Protein AF-A0AAU5ZMX7-F1 (afdb_monomer_lite)

Structure (mmCIF, N/CA/C/O backbone):
data_AF-A0AAU5ZMX7-F1
#
_entry.id   AF-A0AAU5ZMX7-F1
#
loop_
_atom_site.group_PDB
_atom_site.id
_atom_site.type_symbol
_atom_site.label_atom_id
_atom_site.label_alt_id
_atom_site.label_comp_id
_atom_site.label_asym_id
_atom_site.label_entity_id
_atom_site.label_seq_id
_atom_site.pdbx_PDB_ins_code
_atom_site.Cartn_x
_atom_site.Cartn_y
_atom_site.Cartn_z
_atom_site.occupancy
_atom_site.B_iso_or_equiv
_atom_site.auth_seq_id
_atom_site.auth_comp_id
_atom_site.auth_asym_id
_atom_site.auth_atom_id
_atom_site.pdbx_PDB_model_num
ATOM 1 N N . MET A 1 1 ? -38.562 -5.360 19.707 1.00 36.09 1 MET A N 1
ATOM 2 C CA . MET A 1 1 ? -38.602 -6.619 18.934 1.00 36.09 1 MET A CA 1
ATOM 3 C C . MET A 1 1 ? -37.472 -6.570 17.922 1.00 36.09 1 MET A C 1
ATOM 5 O O . MET A 1 1 ? -37.318 -5.554 17.261 1.00 36.09 1 MET A O 1
ATOM 9 N N . SER A 1 2 ? -36.622 -7.594 17.947 1.00 39.84 2 SER A N 1
ATOM 10 C CA . SER A 1 2 ? -35.418 -7.773 17.125 1.00 39.84 2 SER A CA 1
ATOM 11 C C . SER A 1 2 ? -35.808 -8.112 15.663 1.00 39.84 2 SER A C 1
ATOM 13 O O . SER A 1 2 ? -36.981 -8.372 15.421 1.00 39.84 2 SER A O 1
ATOM 15 N N . ASN A 1 3 ? -34.965 -8.136 14.625 1.00 38.03 3 ASN A N 1
ATOM 16 C CA . ASN A 1 3 ? -33.510 -8.218 14.514 1.00 38.03 3 ASN A CA 1
ATOM 17 C C . ASN A 1 3 ? -33.093 -7.936 13.050 1.00 38.03 3 ASN A C 1
ATOM 19 O O . ASN A 1 3 ? -33.807 -8.332 12.136 1.00 38.03 3 ASN A O 1
ATOM 23 N N . GLY A 1 4 ? -31.877 -7.409 12.868 1.00 39.44 4 GLY A N 1
ATOM 24 C CA . GLY A 1 4 ? -30.897 -7.927 11.901 1.00 39.44 4 GLY A CA 1
ATOM 25 C C . GLY A 1 4 ? -31.046 -7.581 10.415 1.00 39.44 4 GLY A C 1
ATOM 26 O O . GLY A 1 4 ? -31.798 -8.237 9.709 1.00 39.44 4 GLY A O 1
ATOM 27 N N . ASN A 1 5 ? -30.205 -6.666 9.911 1.00 38.31 5 ASN A N 1
ATOM 28 C CA . ASN A 1 5 ? -29.126 -6.984 8.953 1.00 38.31 5 ASN A CA 1
ATOM 29 C C . ASN A 1 5 ? -28.366 -5.717 8.487 1.00 38.31 5 ASN A C 1
ATOM 31 O O . ASN A 1 5 ? -28.178 -5.507 7.291 1.00 38.31 5 ASN A O 1
ATOM 35 N N . ASP A 1 6 ? -27.880 -4.877 9.405 1.00 43.62 6 ASP A N 1
ATOM 36 C CA . ASP A 1 6 ? -26.926 -3.814 9.045 1.00 43.62 6 ASP A CA 1
ATOM 37 C C . ASP A 1 6 ? -25.502 -4.378 9.073 1.00 43.62 6 ASP A C 1
ATOM 39 O O . ASP A 1 6 ? -24.668 -4.059 9.922 1.00 43.62 6 ASP A O 1
ATOM 43 N N . ALA A 1 7 ? -25.235 -5.308 8.154 1.00 45.62 7 ALA A N 1
ATOM 44 C CA . ALA A 1 7 ? -23.909 -5.876 7.970 1.00 45.62 7 ALA A CA 1
ATOM 45 C C . ALA A 1 7 ? -22.941 -4.774 7.506 1.00 45.62 7 ALA A C 1
ATOM 47 O O . ALA A 1 7 ? -23.064 -4.236 6.401 1.00 45.62 7 ALA A O 1
ATOM 48 N N . ALA A 1 8 ? -21.982 -4.451 8.376 1.00 48.41 8 ALA A N 1
ATOM 49 C CA . ALA A 1 8 ? -20.901 -3.501 8.151 1.00 48.41 8 ALA A CA 1
ATOM 50 C C . ALA A 1 8 ? -20.293 -3.596 6.734 1.00 48.41 8 ALA A C 1
ATOM 52 O O . ALA A 1 8 ? -20.060 -4.711 6.255 1.00 48.41 8 ALA A O 1
ATOM 53 N N . PRO A 1 9 ? -19.945 -2.469 6.078 1.00 49.06 9 PRO A N 1
ATOM 54 C CA . PRO A 1 9 ? -19.153 -2.522 4.856 1.00 49.06 9 PRO A CA 1
ATOM 55 C C . PRO A 1 9 ? -17.809 -3.183 5.190 1.00 49.06 9 PRO A C 1
ATOM 57 O O . PRO A 1 9 ? -17.044 -2.702 6.027 1.00 49.06 9 PRO A O 1
ATOM 60 N N . THR A 1 10 ? -17.597 -4.357 4.609 1.00 51.47 10 THR A N 1
ATOM 61 C CA . THR A 1 10 ? -16.372 -5.162 4.658 1.00 51.47 10 THR A CA 1
ATOM 62 C C . THR A 1 10 ? -15.732 -5.083 3.277 1.00 51.47 10 THR A C 1
ATOM 64 O O . THR A 1 10 ? -16.457 -4.920 2.294 1.00 51.47 10 THR A O 1
ATOM 67 N N . LEU A 1 11 ? -14.408 -5.227 3.171 1.00 51.06 11 LEU A N 1
ATOM 68 C CA . LEU A 1 11 ? -13.695 -5.191 1.883 1.00 51.06 11 LEU A CA 1
ATOM 69 C C . LEU A 1 11 ? -14.332 -6.156 0.859 1.00 51.06 11 LEU A C 1
ATOM 71 O O . LEU A 1 11 ? -14.520 -5.807 -0.301 1.00 51.06 11 LEU A O 1
ATOM 75 N N . ALA A 1 12 ? -14.810 -7.310 1.338 1.00 44.59 12 ALA A N 1
ATOM 76 C CA . ALA A 1 12 ? -15.560 -8.314 0.580 1.00 44.59 12 ALA A CA 1
ATOM 77 C C . ALA A 1 12 ? -16.863 -7.813 -0.084 1.00 44.59 12 ALA A C 1
ATOM 79 O O . ALA A 1 12 ? -17.346 -8.425 -1.039 1.00 44.59 12 ALA A O 1
ATOM 80 N N . ARG A 1 13 ? -17.470 -6.732 0.425 1.00 45.28 13 ARG A N 1
ATOM 81 C CA . ARG A 1 13 ? -18.704 -6.135 -0.111 1.00 45.28 13 ARG A CA 1
ATOM 82 C C . ARG A 1 13 ? -18.408 -5.083 -1.186 1.00 45.28 13 ARG A C 1
ATOM 84 O O . ARG A 1 13 ? -19.207 -4.949 -2.108 1.00 45.28 13 ARG A O 1
ATOM 91 N N . THR A 1 14 ? -17.271 -4.393 -1.082 1.00 43.62 14 THR A N 1
ATOM 92 C CA . THR A 1 14 ? -16.802 -3.386 -2.054 1.00 43.62 14 THR A CA 1
ATOM 93 C C . THR A 1 14 ? -16.067 -4.036 -3.227 1.00 43.62 14 THR A C 1
ATOM 95 O O . THR A 1 14 ? -16.265 -3.662 -4.377 1.00 43.62 14 THR A O 1
ATOM 98 N N . LEU A 1 15 ? -15.276 -5.070 -2.948 1.00 42.50 15 LEU A N 1
ATOM 99 C CA . LEU A 1 15 ? -14.508 -5.828 -3.923 1.00 42.50 15 LEU A CA 1
ATOM 100 C C . LEU A 1 15 ? -15.097 -7.243 -3.997 1.00 42.50 15 LEU A C 1
ATOM 102 O O . LEU A 1 15 ? -14.762 -8.116 -3.198 1.00 42.50 15 LEU A O 1
ATOM 106 N N . ARG A 1 16 ? -15.974 -7.511 -4.977 1.00 39.16 16 ARG A N 1
ATOM 107 C CA . ARG A 1 16 ? -16.399 -8.887 -5.321 1.00 39.16 16 ARG A CA 1
ATOM 108 C C . ARG A 1 16 ? -15.269 -9.642 -6.047 1.00 39.16 16 ARG A C 1
ATOM 110 O O . ARG A 1 16 ? -15.470 -10.200 -7.117 1.00 39.16 16 ARG A O 1
ATOM 117 N N . LEU A 1 17 ? -14.074 -9.688 -5.467 1.00 40.12 17 LEU A N 1
ATOM 118 C CA . LEU A 1 17 ? -12.907 -10.402 -5.997 1.00 40.12 17 LEU A CA 1
ATOM 119 C C . LEU A 1 17 ? -12.717 -11.730 -5.251 1.00 40.12 17 LEU A C 1
ATOM 121 O O . LEU A 1 17 ? -11.684 -11.982 -4.640 1.00 40.12 17 LEU A O 1
ATOM 125 N N . ARG A 1 18 ? -13.737 -12.602 -5.276 1.00 31.11 18 ARG A N 1
ATOM 126 C CA . ARG A 1 18 ? -13.696 -13.881 -4.535 1.00 31.11 18 ARG A CA 1
ATOM 127 C C . ARG A 1 18 ? -12.607 -14.844 -5.023 1.00 31.11 18 ARG A C 1
ATOM 129 O O . ARG A 1 18 ? -12.205 -15.692 -4.246 1.00 31.11 18 ARG A O 1
ATOM 136 N N . ALA A 1 19 ? -12.128 -14.731 -6.263 1.00 31.03 19 ALA A N 1
ATOM 137 C CA . ALA A 1 19 ? -11.102 -15.633 -6.798 1.00 31.03 19 ALA A CA 1
ATOM 138 C C . ALA A 1 19 ? -9.672 -15.075 -6.665 1.00 31.03 19 ALA A C 1
ATOM 140 O O . ALA A 1 19 ? -8.756 -15.811 -6.319 1.00 31.03 19 ALA A O 1
ATOM 141 N N . VAL A 1 20 ? -9.485 -13.768 -6.878 1.00 40.56 20 VAL A N 1
ATOM 142 C CA . VAL A 1 20 ? -8.151 -13.139 -6.936 1.00 40.56 20 VAL A CA 1
ATOM 143 C C . VAL A 1 20 ? -7.595 -12.846 -5.538 1.00 40.56 20 VAL A C 1
ATOM 145 O O . VAL A 1 20 ? -6.429 -13.116 -5.266 1.00 40.56 20 VAL A O 1
ATOM 148 N N . VAL A 1 21 ? -8.445 -12.393 -4.607 1.00 37.50 21 VAL A N 1
ATOM 149 C CA . VAL A 1 21 ? -8.042 -12.141 -3.210 1.00 37.50 21 VAL A CA 1
ATOM 150 C C . VAL A 1 21 ? -7.718 -13.449 -2.484 1.00 37.50 21 VAL A C 1
ATOM 152 O O . VAL A 1 21 ? -6.793 -13.482 -1.683 1.00 37.50 21 VAL A O 1
ATOM 155 N N . LEU A 1 22 ? -8.415 -14.548 -2.803 1.00 36.31 22 LEU A N 1
ATOM 156 C CA . LEU A 1 22 ? -8.118 -1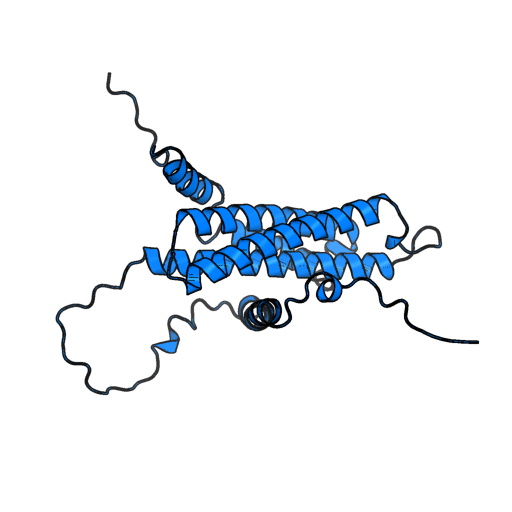5.879 -2.258 1.00 36.31 22 LEU A CA 1
ATOM 157 C C . LEU A 1 22 ? -6.797 -16.447 -2.787 1.00 36.31 22 LEU A C 1
ATOM 159 O O . LEU A 1 22 ? -6.120 -17.147 -2.043 1.00 36.31 22 LEU A O 1
ATOM 163 N N . PHE A 1 23 ? -6.398 -16.109 -4.016 1.00 39.81 23 PHE A N 1
ATOM 164 C CA . PHE A 1 23 ? -5.082 -16.479 -4.540 1.00 39.81 23 PHE A CA 1
ATOM 165 C C . PHE A 1 23 ? -3.962 -15.736 -3.791 1.00 39.81 23 PHE A C 1
ATOM 167 O O . PHE A 1 23 ? -2.995 -16.359 -3.363 1.00 39.81 23 PHE A O 1
ATOM 174 N N . GLY A 1 24 ? -4.143 -14.436 -3.524 1.00 38.97 24 GLY A N 1
ATOM 175 C CA . GLY A 1 24 ? -3.221 -13.648 -2.693 1.00 38.97 24 GLY A CA 1
ATOM 176 C C . GLY A 1 24 ? -3.171 -14.106 -1.227 1.00 38.97 24 GLY A C 1
ATOM 177 O O . GLY A 1 24 ? -2.090 -14.279 -0.670 1.00 38.97 24 GLY A O 1
ATOM 178 N N . LEU A 1 25 ? -4.322 -14.385 -0.602 1.00 39.78 25 LEU A N 1
ATOM 179 C CA . LEU A 1 25 ? -4.403 -14.866 0.786 1.00 39.78 25 LEU A CA 1
ATOM 180 C C . LEU A 1 25 ? -3.880 -16.300 0.972 1.00 39.78 25 LEU A C 1
ATOM 182 O O . LEU A 1 25 ? -3.277 -16.590 2.004 1.00 39.78 25 LEU A O 1
ATOM 186 N N . ALA A 1 26 ? -4.066 -17.187 -0.012 1.00 39.06 26 ALA A N 1
ATOM 187 C CA . ALA A 1 26 ? -3.509 -18.542 0.024 1.00 39.06 26 ALA A CA 1
ATOM 188 C C . ALA A 1 26 ? -1.973 -18.545 -0.091 1.00 39.06 26 ALA A C 1
ATOM 190 O O . ALA A 1 26 ? -1.324 -19.430 0.463 1.00 39.06 26 ALA A O 1
ATOM 191 N N . TYR A 1 27 ? -1.387 -17.538 -0.750 1.00 44.81 27 TYR A N 1
ATOM 192 C CA . TYR A 1 27 ? 0.067 -17.336 -0.818 1.00 44.81 27 TYR A CA 1
ATOM 193 C C . TYR A 1 27 ? 0.644 -16.554 0.378 1.00 44.81 27 TYR A C 1
ATOM 195 O O . TYR A 1 27 ? 1.815 -16.726 0.712 1.00 44.81 27 TYR A O 1
ATOM 203 N N . MET A 1 28 ? -0.178 -15.765 1.079 1.00 43.12 28 MET A N 1
ATOM 204 C CA . MET A 1 28 ? 0.197 -14.994 2.276 1.00 43.12 28 MET A CA 1
ATOM 205 C C . MET A 1 28 ? 0.551 -15.862 3.496 1.00 43.12 28 MET A C 1
ATOM 207 O O . MET A 1 28 ? 1.433 -15.504 4.275 1.00 43.12 28 MET A O 1
ATOM 211 N N . THR A 1 29 ? -0.126 -16.997 3.700 1.00 37.81 29 THR A N 1
ATOM 212 C CA . THR A 1 29 ? 0.101 -17.833 4.895 1.00 37.81 29 THR A CA 1
ATOM 213 C C . THR A 1 29 ? 1.444 -18.587 4.887 1.00 37.81 29 THR A C 1
ATOM 215 O O . THR A 1 29 ? 2.090 -18.619 5.935 1.00 37.81 29 THR A O 1
ATOM 218 N N . PRO A 1 30 ? 1.929 -19.155 3.762 1.00 38.03 30 PRO A N 1
ATOM 219 C CA . PRO A 1 30 ? 3.244 -19.801 3.740 1.00 38.03 30 PRO A CA 1
ATOM 220 C C . PRO A 1 30 ? 4.431 -18.823 3.638 1.00 38.03 30 PRO A C 1
ATOM 222 O O . PRO A 1 30 ? 5.510 -19.167 4.110 1.00 38.03 30 PRO A O 1
ATOM 225 N N . MET A 1 31 ? 4.258 -17.613 3.085 1.00 41.66 31 MET A N 1
ATOM 226 C CA . MET A 1 31 ? 5.353 -16.632 2.924 1.00 41.66 31 MET A CA 1
ATOM 227 C C . MET A 1 31 ? 5.792 -15.975 4.246 1.00 41.66 31 MET A C 1
ATOM 229 O O . MET A 1 31 ? 6.980 -15.736 4.440 1.00 41.66 31 MET A O 1
ATOM 233 N N . ILE A 1 32 ? 4.862 -15.725 5.181 1.00 41.75 32 ILE A N 1
ATOM 234 C CA . ILE A 1 32 ? 5.166 -15.057 6.466 1.00 41.75 32 ILE A CA 1
ATOM 235 C C . ILE A 1 32 ? 5.657 -16.040 7.545 1.00 41.75 32 ILE A C 1
ATOM 237 O O . ILE A 1 32 ? 6.382 -15.649 8.458 1.00 41.75 32 ILE A O 1
ATOM 241 N N . VAL A 1 33 ? 5.302 -17.328 7.453 1.00 33.03 33 VAL A N 1
ATOM 242 C CA . VAL A 1 33 ? 5.688 -18.345 8.456 1.00 33.03 33 VAL A CA 1
ATOM 243 C C . VAL A 1 33 ? 6.963 -19.103 8.071 1.00 33.03 33 VAL A C 1
ATOM 245 O O . VAL A 1 33 ? 7.589 -19.729 8.925 1.00 33.03 33 VAL A O 1
ATOM 248 N N . LEU A 1 34 ? 7.409 -19.024 6.817 1.00 26.44 34 LEU A N 1
ATOM 249 C CA . LEU A 1 34 ? 8.574 -19.767 6.362 1.00 26.44 34 LEU A CA 1
ATOM 250 C C . LEU A 1 34 ? 9.410 -18.886 5.431 1.00 26.44 34 LEU A C 1
ATOM 252 O O . LEU A 1 34 ? 8.974 -18.543 4.334 1.00 26.44 34 LEU A O 1
ATOM 256 N N . GLY A 1 35 ? 10.627 -18.534 5.856 1.00 36.22 35 GLY A N 1
ATOM 257 C CA . GLY A 1 35 ? 11.630 -17.891 5.007 1.00 36.22 35 GLY A CA 1
ATOM 258 C C . GLY A 1 35 ? 11.957 -18.769 3.798 1.00 36.22 35 GLY A C 1
ATOM 259 O O . GLY A 1 35 ? 12.863 -19.600 3.845 1.00 36.22 35 GLY A O 1
ATOM 260 N N . THR A 1 36 ? 11.198 -18.611 2.713 1.00 36.03 36 THR A N 1
ATOM 261 C CA . THR A 1 36 ? 11.168 -19.583 1.619 1.00 36.03 36 THR A CA 1
ATOM 262 C C . THR A 1 36 ? 11.753 -19.018 0.333 1.00 36.03 36 THR A C 1
ATOM 264 O O . THR A 1 36 ? 11.112 -18.970 -0.709 1.00 36.03 36 THR A O 1
ATOM 267 N N . PHE A 1 37 ? 13.056 -18.752 0.376 1.00 29.53 37 PHE A N 1
ATOM 268 C CA . PHE A 1 37 ? 13.915 -18.924 -0.803 1.00 29.53 37 PHE A CA 1
ATOM 269 C C . PHE A 1 37 ? 14.062 -20.410 -1.207 1.00 29.53 37 PHE A C 1
ATOM 271 O O . PHE A 1 37 ? 14.665 -20.730 -2.227 1.00 29.53 37 PHE A O 1
ATOM 278 N N . GLY A 1 38 ? 13.493 -21.338 -0.427 1.00 27.77 38 GLY A N 1
ATOM 279 C CA . GLY A 1 38 ? 13.688 -22.779 -0.560 1.00 27.77 38 GLY A CA 1
ATOM 280 C C . GLY A 1 38 ? 12.537 -23.588 -1.162 1.00 27.77 38 GLY A C 1
ATOM 281 O O . GLY A 1 38 ? 12.528 -24.787 -0.939 1.00 27.77 38 GLY A O 1
ATOM 282 N N . VAL A 1 39 ? 11.559 -23.028 -1.887 1.00 31.00 39 VAL A N 1
ATOM 283 C CA . VAL A 1 39 ? 10.503 -23.854 -2.541 1.00 31.00 39 VAL A CA 1
ATOM 284 C C . VAL A 1 39 ? 10.386 -23.622 -4.050 1.00 31.00 39 VAL A C 1
ATOM 286 O O . VAL A 1 39 ? 10.045 -24.560 -4.765 1.00 31.00 39 VAL A O 1
ATOM 289 N N . VAL A 1 40 ? 10.841 -22.485 -4.587 1.00 33.31 40 VAL A N 1
ATOM 290 C CA . VAL A 1 40 ? 11.060 -22.368 -6.046 1.00 33.31 40 VAL A CA 1
ATOM 291 C C . VAL A 1 40 ? 12.370 -23.052 -6.480 1.00 33.31 40 VAL A C 1
ATOM 293 O O . VAL A 1 40 ? 12.459 -23.551 -7.597 1.00 33.31 40 VAL A O 1
ATOM 296 N N . ALA A 1 41 ? 13.351 -23.210 -5.580 1.00 29.34 41 ALA A N 1
ATOM 297 C CA . ALA A 1 41 ? 14.521 -24.064 -5.822 1.00 29.34 41 ALA A CA 1
ATOM 298 C C . ALA A 1 41 ? 14.216 -25.570 -5.645 1.00 29.34 41 ALA A C 1
ATOM 300 O O . ALA A 1 41 ? 14.839 -26.413 -6.288 1.00 29.34 41 ALA A O 1
ATOM 301 N N . THR A 1 42 ? 13.219 -25.924 -4.826 1.00 27.45 42 THR A N 1
ATOM 302 C CA . THR A 1 42 ? 13.010 -27.311 -4.355 1.00 27.45 42 THR A CA 1
ATOM 303 C C . THR A 1 42 ? 11.845 -28.028 -5.040 1.00 27.45 42 THR A C 1
ATOM 305 O O . THR A 1 42 ? 11.726 -29.244 -4.925 1.00 27.45 42 THR A O 1
ATOM 308 N N . ALA A 1 43 ? 11.075 -27.340 -5.892 1.00 31.23 43 ALA A N 1
ATOM 309 C CA . ALA A 1 43 ? 10.309 -28.002 -6.955 1.00 31.23 43 ALA A CA 1
ATOM 310 C C . ALA A 1 43 ? 11.217 -28.636 -8.040 1.00 31.23 43 ALA A C 1
ATOM 312 O O . ALA A 1 43 ? 10.731 -29.347 -8.915 1.00 31.23 43 ALA A O 1
ATOM 313 N N . THR A 1 44 ? 12.541 -28.453 -7.936 1.00 31.22 44 THR A N 1
ATOM 314 C CA . THR A 1 44 ? 13.559 -29.148 -8.745 1.00 31.22 44 THR A CA 1
ATOM 315 C C . THR A 1 44 ? 14.449 -30.058 -7.883 1.00 31.22 44 THR A C 1
ATOM 317 O O . THR A 1 44 ? 15.629 -30.239 -8.168 1.00 31.22 44 THR A O 1
ATOM 320 N N . GLY A 1 45 ? 13.904 -30.605 -6.790 1.00 29.31 45 GLY A N 1
ATOM 321 C CA . GLY A 1 45 ? 14.624 -31.482 -5.853 1.00 29.31 45 GLY A CA 1
ATOM 322 C C . GLY A 1 45 ? 14.161 -32.943 -5.833 1.00 29.31 45 GLY A C 1
ATOM 323 O O . GLY A 1 45 ? 14.638 -33.714 -5.007 1.00 29.31 45 GLY A O 1
ATOM 324 N N . GLY A 1 46 ? 13.228 -33.337 -6.704 1.00 26.38 46 GLY A N 1
ATOM 325 C CA . GLY A 1 46 ? 12.776 -34.722 -6.826 1.00 26.38 46 GLY A CA 1
ATOM 326 C C . GLY A 1 46 ? 13.621 -35.489 -7.837 1.00 26.38 46 GLY A C 1
ATOM 327 O O . GLY A 1 46 ? 13.554 -35.221 -9.034 1.00 26.38 46 GLY A O 1
ATOM 328 N N . THR A 1 47 ? 14.395 -36.457 -7.358 1.00 32.09 47 THR A N 1
ATOM 329 C CA . THR A 1 47 ? 15.092 -37.484 -8.136 1.00 32.09 47 THR A CA 1
ATOM 330 C C . THR A 1 47 ? 14.120 -38.245 -9.043 1.00 32.09 47 THR A C 1
ATOM 332 O O . THR A 1 47 ? 13.565 -39.278 -8.684 1.00 32.09 47 THR A O 1
ATOM 335 N N . VAL A 1 48 ? 13.939 -37.747 -10.262 1.00 32.62 48 VAL A N 1
ATOM 336 C CA . VAL A 1 48 ? 13.499 -38.540 -11.409 1.00 32.62 48 VAL A CA 1
ATOM 337 C C . VAL A 1 48 ? 14.599 -38.414 -12.450 1.00 32.62 48 VAL A C 1
ATOM 339 O O . VAL A 1 48 ? 14.573 -37.566 -13.340 1.00 32.62 48 VAL A O 1
ATOM 342 N N . GLU A 1 49 ? 15.609 -39.268 -12.304 1.00 30.06 49 GLU A N 1
ATOM 343 C CA . GLU A 1 49 ? 16.561 -39.585 -13.363 1.00 30.06 49 GLU A CA 1
ATOM 344 C C . GLU A 1 49 ? 15.794 -40.310 -14.480 1.00 30.06 49 GLU A C 1
ATOM 346 O O . GLU A 1 49 ? 15.777 -41.532 -14.582 1.00 30.06 49 GLU A O 1
ATOM 351 N N . ARG A 1 50 ? 15.067 -39.545 -15.297 1.00 32.34 50 ARG A N 1
ATOM 352 C CA . ARG A 1 50 ? 14.437 -40.037 -16.522 1.00 32.34 50 ARG A CA 1
ATOM 353 C C . ARG A 1 50 ? 14.963 -39.201 -17.676 1.00 32.34 50 ARG A C 1
ATOM 355 O O . ARG A 1 50 ? 14.435 -38.145 -17.995 1.00 32.34 50 ARG A O 1
ATOM 362 N N . THR A 1 51 ? 16.085 -39.684 -18.205 1.00 35.75 51 THR A N 1
ATOM 363 C CA . THR A 1 51 ? 16.750 -39.361 -19.476 1.00 35.75 51 THR A CA 1
ATOM 364 C C . THR A 1 51 ? 16.194 -38.136 -20.213 1.00 35.75 51 THR A C 1
ATOM 366 O O . THR A 1 51 ? 15.414 -38.264 -21.154 1.00 35.75 51 THR A O 1
ATOM 369 N N . LEU A 1 52 ? 16.647 -36.940 -19.828 1.00 30.12 52 LEU A N 1
ATOM 370 C CA . LEU A 1 52 ? 16.570 -35.773 -20.704 1.00 30.12 52 LEU A CA 1
ATOM 371 C C . LEU A 1 52 ? 17.693 -35.883 -21.749 1.00 30.12 52 LEU A C 1
ATOM 373 O O . LEU A 1 52 ? 18.845 -36.140 -21.374 1.00 30.12 52 LEU A O 1
ATOM 377 N N . PRO A 1 53 ? 17.399 -35.724 -23.053 1.00 28.61 53 PRO A N 1
ATOM 378 C CA . PRO A 1 53 ? 18.428 -35.742 -24.083 1.00 28.61 53 PRO A CA 1
ATOM 379 C C . PRO A 1 53 ? 19.452 -34.644 -23.786 1.00 28.61 53 PRO A C 1
ATOM 381 O O . PRO A 1 53 ? 19.090 -33.504 -23.498 1.00 28.61 53 PRO A O 1
ATOM 384 N N . ARG A 1 54 ? 20.741 -35.004 -23.824 1.00 35.75 54 ARG A N 1
ATOM 385 C CA . ARG A 1 54 ? 21.873 -34.098 -23.591 1.00 35.75 54 ARG A CA 1
ATOM 386 C C . ARG A 1 54 ? 21.908 -33.013 -24.670 1.00 35.75 54 ARG A C 1
ATOM 388 O O . ARG A 1 54 ? 22.639 -33.128 -25.649 1.00 35.75 54 ARG A O 1
ATOM 395 N N . THR A 1 55 ? 21.134 -31.950 -24.489 1.00 31.16 55 THR A N 1
ATOM 396 C CA . THR A 1 55 ? 21.323 -30.702 -25.226 1.00 31.16 55 THR A CA 1
ATOM 397 C C . THR A 1 55 ? 22.524 -29.959 -24.634 1.00 31.16 55 THR A C 1
ATOM 399 O O . THR A 1 55 ? 22.647 -29.887 -23.406 1.00 31.16 55 THR A O 1
ATOM 402 N N . PRO A 1 56 ? 23.431 -29.407 -25.456 1.00 34.97 56 PRO A N 1
ATOM 403 C CA . PRO A 1 56 ? 24.635 -28.759 -24.959 1.00 34.97 56 PRO A CA 1
ATOM 404 C C . PRO A 1 56 ? 24.255 -27.481 -24.200 1.00 34.97 56 PRO A C 1
ATOM 406 O O . PRO A 1 56 ? 23.640 -26.594 -24.778 1.00 34.97 56 PRO A O 1
ATOM 409 N N . ARG A 1 57 ? 24.628 -27.393 -22.913 1.00 36.53 57 ARG A N 1
ATOM 410 C CA . ARG A 1 57 ? 24.545 -26.189 -22.055 1.00 36.53 57 ARG A CA 1
ATOM 411 C C . ARG A 1 57 ? 23.218 -25.413 -22.158 1.00 36.53 57 ARG A C 1
ATOM 413 O O . ARG A 1 57 ? 23.148 -24.355 -22.780 1.00 36.53 57 ARG A O 1
ATOM 420 N N . ALA A 1 58 ? 22.193 -25.859 -21.434 1.00 36.97 58 ALA A N 1
ATOM 421 C CA . ALA A 1 58 ? 21.106 -24.959 -21.055 1.00 36.97 58 ALA A CA 1
ATOM 422 C C . ALA A 1 58 ? 21.681 -23.843 -20.154 1.00 36.97 58 ALA A C 1
ATOM 424 O O . ALA A 1 58 ? 22.124 -24.095 -19.034 1.00 36.97 58 ALA A O 1
ATOM 425 N N . ARG A 1 59 ? 21.756 -22.615 -20.681 1.00 40.12 59 ARG A N 1
ATOM 426 C CA . ARG A 1 59 ? 22.074 -21.386 -19.932 1.00 40.12 59 ARG A CA 1
ATOM 427 C C . ARG A 1 59 ? 21.038 -21.236 -18.812 1.00 40.12 59 ARG A C 1
ATOM 429 O O . ARG A 1 59 ? 19.857 -21.420 -19.084 1.00 40.12 59 ARG A O 1
ATOM 436 N N . ILE A 1 60 ? 21.462 -20.881 -17.597 1.00 40.25 60 ILE A N 1
ATOM 437 C CA . ILE A 1 60 ? 20.575 -20.440 -16.505 1.00 40.25 60 ILE A CA 1
ATOM 438 C C . ILE A 1 60 ? 19.628 -19.383 -17.105 1.00 40.25 60 ILE A C 1
ATOM 440 O O . ILE A 1 60 ? 20.083 -18.327 -17.545 1.00 40.25 60 ILE A O 1
ATOM 444 N N . GLY A 1 61 ? 18.359 -19.748 -17.293 1.00 47.47 61 GLY A N 1
ATOM 445 C CA . GLY A 1 61 ? 17.452 -19.083 -18.228 1.00 47.47 61 GLY A CA 1
ATOM 446 C C . GLY A 1 61 ? 17.002 -17.714 -17.730 1.00 47.47 61 GLY A C 1
ATOM 447 O O . GLY A 1 61 ? 16.146 -17.635 -16.865 1.00 47.47 61 GLY A O 1
ATOM 448 N N . ASP A 1 62 ? 17.594 -16.664 -18.297 1.00 61.31 62 ASP A N 1
ATOM 449 C CA . ASP A 1 62 ? 17.237 -15.241 -18.202 1.00 61.31 62 ASP A CA 1
ATOM 450 C C . ASP A 1 62 ? 16.873 -14.699 -16.794 1.00 61.31 62 ASP A C 1
ATOM 452 O O . ASP A 1 62 ? 15.698 -14.664 -16.415 1.00 61.31 62 ASP A O 1
ATOM 456 N N . PRO A 1 63 ? 17.861 -14.181 -16.036 1.00 68.12 63 PRO A N 1
ATOM 457 C CA . PRO A 1 63 ? 17.645 -13.538 -14.736 1.00 68.12 63 PRO A CA 1
ATOM 458 C C . PRO A 1 63 ? 16.565 -12.444 -14.742 1.00 68.12 63 PRO A C 1
ATOM 460 O O . PRO A 1 63 ? 15.920 -12.211 -13.721 1.00 68.12 63 PRO A O 1
ATOM 463 N N . LEU A 1 64 ? 16.326 -11.785 -15.882 1.00 69.75 64 LEU A N 1
ATOM 464 C CA . LEU A 1 64 ? 15.309 -10.740 -15.993 1.00 69.75 64 LEU A CA 1
ATOM 465 C C . LEU A 1 64 ? 13.889 -11.299 -15.895 1.00 69.75 64 LEU A C 1
ATOM 467 O O . LEU A 1 64 ? 13.016 -10.637 -15.341 1.00 69.75 64 LEU A O 1
ATOM 471 N N . ARG A 1 65 ? 13.646 -12.520 -16.382 1.00 71.00 65 ARG A N 1
ATOM 472 C CA . ARG A 1 65 ? 12.331 -13.166 -16.259 1.00 71.00 65 ARG A CA 1
ATOM 473 C C . ARG A 1 65 ? 12.009 -13.511 -14.812 1.00 71.00 65 ARG A C 1
ATOM 475 O O . ARG A 1 65 ? 10.880 -13.304 -14.377 1.00 71.00 65 ARG A O 1
ATOM 482 N N . VAL A 1 66 ? 13.010 -13.978 -14.066 1.00 78.56 66 VAL A N 1
ATOM 483 C CA . VAL A 1 66 ? 12.877 -14.268 -12.632 1.00 78.56 66 VAL A CA 1
ATOM 484 C C . VAL A 1 66 ? 12.565 -12.989 -11.856 1.00 78.56 66 VAL A C 1
ATOM 486 O O . VAL A 1 66 ? 11.609 -12.975 -11.087 1.00 78.56 66 VAL A O 1
ATOM 489 N N . LEU A 1 67 ? 13.298 -11.902 -12.121 1.00 77.00 67 LEU A N 1
ATOM 490 C CA . LEU A 1 67 ? 13.076 -10.605 -11.468 1.00 77.00 67 LEU A CA 1
ATOM 491 C C . LEU A 1 67 ? 11.719 -9.972 -11.805 1.00 77.00 67 LEU A C 1
ATOM 493 O O . LEU A 1 67 ? 11.153 -9.229 -11.011 1.00 77.00 67 LEU A O 1
ATOM 497 N N . LEU A 1 68 ? 11.190 -10.225 -13.001 1.00 78.88 68 LEU A N 1
ATOM 498 C CA . LEU A 1 68 ? 9.859 -9.747 -13.362 1.00 78.88 68 LEU A CA 1
ATOM 499 C C . LEU A 1 68 ? 8.794 -10.489 -12.549 1.00 78.88 68 LEU A C 1
ATOM 501 O O . LEU A 1 68 ? 7.932 -9.854 -11.942 1.00 78.88 68 LEU A O 1
ATOM 505 N N . ALA A 1 69 ? 8.882 -11.820 -12.504 1.00 78.19 69 ALA A N 1
ATOM 506 C CA . ALA A 1 69 ? 7.961 -12.642 -11.728 1.00 78.19 69 ALA A CA 1
ATOM 507 C C . ALA A 1 69 ? 8.023 -12.306 -10.228 1.00 78.19 69 ALA A C 1
ATOM 509 O O . ALA A 1 69 ? 6.975 -12.141 -9.607 1.00 78.19 69 ALA A O 1
ATOM 510 N N . SER A 1 70 ? 9.225 -12.132 -9.661 1.00 81.50 70 SER A N 1
ATOM 511 C CA . SER A 1 70 ? 9.388 -11.761 -8.248 1.00 81.50 70 SER A CA 1
ATOM 512 C C . SER A 1 70 ? 8.732 -10.414 -7.939 1.00 81.50 70 SER A C 1
ATOM 514 O O . SER A 1 70 ? 7.936 -10.323 -7.009 1.00 81.50 70 SER A O 1
ATOM 516 N N . ARG A 1 71 ? 8.970 -9.379 -8.754 1.00 84.62 71 ARG A N 1
ATOM 517 C CA . ARG A 1 71 ? 8.377 -8.044 -8.547 1.00 84.62 71 ARG A CA 1
ATOM 518 C C . ARG A 1 71 ? 6.859 -8.035 -8.684 1.00 84.62 71 ARG A C 1
ATOM 520 O O . ARG A 1 71 ? 6.191 -7.297 -7.964 1.00 84.62 71 ARG A O 1
ATOM 527 N N . PHE A 1 72 ? 6.313 -8.855 -9.579 1.00 86.06 72 PHE A N 1
ATOM 528 C CA . PHE A 1 72 ? 4.868 -9.019 -9.703 1.00 86.06 72 PHE A CA 1
ATOM 529 C C . PHE A 1 72 ? 4.261 -9.629 -8.431 1.00 86.06 72 PHE A C 1
ATOM 531 O O . PHE A 1 72 ? 3.222 -9.160 -7.968 1.00 86.06 72 PHE A O 1
ATOM 538 N N . CYS A 1 73 ? 4.923 -10.627 -7.835 1.00 86.75 73 CYS A N 1
ATOM 539 C CA . CYS A 1 73 ? 4.512 -11.197 -6.550 1.00 86.75 73 CYS A CA 1
ATOM 540 C C . CYS A 1 73 ? 4.614 -10.173 -5.413 1.00 86.75 73 CYS A C 1
ATOM 542 O O . CYS A 1 73 ? 3.655 -9.995 -4.669 1.00 86.75 73 CYS A O 1
ATOM 544 N N . VAL A 1 74 ? 5.719 -9.429 -5.337 1.00 86.69 74 VAL A N 1
ATOM 545 C CA . VAL A 1 74 ? 5.925 -8.389 -4.315 1.00 86.69 74 VAL A CA 1
ATOM 546 C C . VAL A 1 74 ? 4.847 -7.295 -4.367 1.00 86.69 74 VAL A C 1
ATOM 548 O O . VAL A 1 74 ? 4.397 -6.794 -3.331 1.00 86.69 74 VAL A O 1
ATOM 551 N N . ALA A 1 75 ? 4.384 -6.932 -5.565 1.00 88.62 75 ALA A N 1
ATOM 552 C CA . ALA A 1 75 ? 3.274 -5.995 -5.721 1.00 88.62 75 ALA A CA 1
ATOM 553 C C . ALA A 1 75 ? 1.976 -6.534 -5.077 1.00 88.62 75 ALA A C 1
ATOM 555 O O . ALA A 1 75 ? 1.286 -5.795 -4.375 1.00 88.62 75 ALA A O 1
ATOM 556 N N . TRP A 1 76 ? 1.676 -7.830 -5.230 1.00 88.31 76 TRP A N 1
ATOM 557 C CA . TRP A 1 76 ? 0.553 -8.484 -4.542 1.00 88.31 76 TRP A CA 1
ATOM 558 C C . TRP A 1 76 ? 0.749 -8.586 -3.024 1.00 88.31 76 TRP A C 1
ATOM 560 O O . TRP A 1 76 ? -0.204 -8.374 -2.272 1.00 88.31 76 TRP A O 1
ATOM 570 N N . GLU A 1 77 ? 1.967 -8.876 -2.564 1.00 88.19 77 GLU A N 1
ATOM 571 C CA . GLU A 1 77 ? 2.304 -8.941 -1.134 1.00 88.19 77 GLU A CA 1
ATOM 572 C C . GLU A 1 77 ? 2.051 -7.599 -0.436 1.00 88.19 77 GLU A C 1
ATOM 574 O O . GLU A 1 77 ? 1.442 -7.555 0.635 1.00 88.19 77 GLU A O 1
ATOM 579 N N . SER A 1 78 ? 2.428 -6.496 -1.087 1.00 91.00 78 SER A N 1
ATOM 580 C CA . SER A 1 78 ? 2.206 -5.135 -0.582 1.00 91.00 78 SER A CA 1
ATOM 581 C C . SER A 1 78 ? 0.714 -4.837 -0.383 1.00 91.00 78 SER A C 1
ATOM 583 O O . SER A 1 78 ? 0.315 -4.296 0.650 1.00 91.00 78 SER A O 1
ATOM 585 N N . ILE A 1 79 ? -0.133 -5.263 -1.329 1.00 91.00 79 ILE A N 1
ATOM 586 C CA . ILE A 1 79 ? -1.595 -5.149 -1.217 1.00 91.00 79 ILE A CA 1
ATOM 587 C C . ILE A 1 79 ? -2.110 -5.976 -0.033 1.00 91.00 79 ILE A C 1
ATOM 589 O O . ILE A 1 79 ? -2.927 -5.489 0.748 1.00 91.00 79 ILE A O 1
ATOM 593 N N . GLY A 1 80 ? -1.628 -7.212 0.125 1.00 87.75 80 GLY A N 1
ATOM 594 C CA . GLY A 1 80 ? -2.016 -8.090 1.231 1.00 87.75 80 GLY A CA 1
ATOM 595 C C . GLY A 1 80 ? -1.705 -7.482 2.601 1.00 87.75 80 GLY A C 1
ATOM 596 O O . GLY A 1 80 ? -2.578 -7.436 3.470 1.00 87.75 80 GLY A O 1
ATOM 597 N N . ALA A 1 81 ? -0.495 -6.943 2.770 1.00 89.06 81 ALA A N 1
ATOM 598 C CA . ALA A 1 81 ? -0.084 -6.267 3.998 1.00 89.06 81 ALA A CA 1
ATOM 599 C C . ALA A 1 81 ? -0.946 -5.022 4.287 1.00 89.06 81 ALA A C 1
ATOM 601 O O . ALA A 1 81 ? -1.410 -4.832 5.415 1.00 89.06 81 ALA A O 1
ATOM 602 N N . ALA A 1 82 ? -1.231 -4.212 3.263 1.00 91.94 82 ALA A N 1
ATOM 603 C CA . ALA A 1 82 ? -2.098 -3.042 3.383 1.00 91.94 82 ALA A CA 1
ATOM 604 C C . ALA A 1 82 ? -3.528 -3.410 3.818 1.00 91.94 82 ALA A C 1
ATOM 606 O O . ALA A 1 82 ? -4.088 -2.777 4.717 1.00 91.94 82 ALA A O 1
ATOM 607 N N . VAL A 1 83 ? -4.108 -4.462 3.226 1.00 93.38 83 VAL A N 1
ATOM 608 C CA . VAL A 1 83 ? -5.440 -4.973 3.592 1.00 93.38 83 VAL A CA 1
ATOM 609 C C . VAL A 1 83 ? -5.459 -5.461 5.039 1.00 93.38 83 VAL A C 1
ATOM 611 O O . VAL A 1 83 ? -6.366 -5.092 5.783 1.00 93.38 83 VAL A O 1
ATOM 614 N N . ALA A 1 84 ? -4.446 -6.216 5.474 1.00 88.75 84 ALA A N 1
ATOM 615 C CA . ALA A 1 84 ? -4.353 -6.691 6.855 1.00 88.75 84 ALA A CA 1
ATOM 616 C C . ALA A 1 84 ? -4.299 -5.527 7.865 1.00 88.75 84 ALA A C 1
ATOM 618 O O . ALA A 1 84 ? -5.011 -5.533 8.8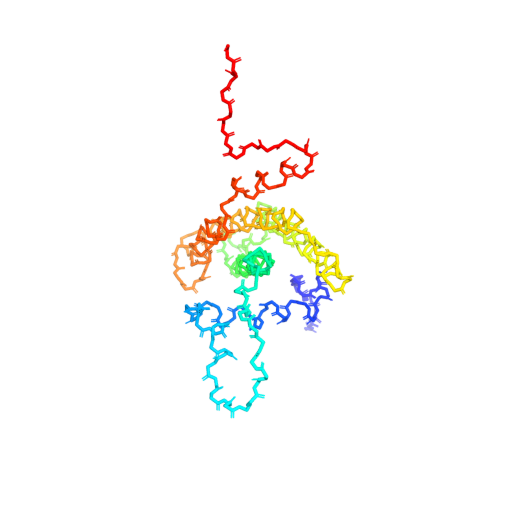77 1.00 88.75 84 ALA A O 1
ATOM 619 N N . GLY A 1 85 ? -3.507 -4.490 7.566 1.00 89.31 85 GLY A N 1
ATOM 620 C CA . GLY A 1 85 ? -3.457 -3.261 8.360 1.00 89.31 85 GLY A CA 1
ATOM 621 C C . GLY A 1 85 ? -4.808 -2.543 8.421 1.00 89.31 85 GLY A C 1
ATOM 622 O O . GLY A 1 85 ? -5.277 -2.190 9.505 1.00 89.31 85 GLY A O 1
ATOM 623 N N . TYR A 1 86 ? -5.468 -2.384 7.272 1.00 93.06 86 TYR A N 1
ATOM 624 C CA . TYR A 1 86 ? -6.785 -1.757 7.170 1.00 93.06 86 TYR A CA 1
ATOM 625 C C . TYR A 1 86 ? -7.868 -2.501 7.955 1.00 93.06 86 TYR A C 1
ATOM 627 O O . TYR A 1 86 ? -8.606 -1.883 8.724 1.00 93.06 86 TYR A O 1
ATOM 635 N N . GLU A 1 87 ? -7.970 -3.820 7.792 1.00 92.31 87 GLU A N 1
ATOM 636 C CA . GLU A 1 87 ? -8.989 -4.619 8.474 1.00 92.31 87 GLU A CA 1
ATOM 637 C C . GLU A 1 87 ? -8.804 -4.579 9.991 1.00 92.31 87 GLU A C 1
ATOM 639 O O . GLU A 1 87 ? -9.779 -4.404 10.730 1.00 92.31 87 GLU A O 1
ATOM 644 N N . THR A 1 88 ? -7.553 -4.638 10.454 1.00 91.19 88 THR A N 1
ATOM 645 C CA . THR A 1 88 ? -7.226 -4.518 11.877 1.00 91.19 88 THR A CA 1
ATOM 646 C C . THR A 1 88 ? -7.600 -3.138 12.420 1.00 91.19 88 THR A C 1
ATOM 648 O O . THR A 1 88 ? -8.257 -3.038 13.460 1.00 91.19 88 THR A O 1
ATOM 651 N N . ALA A 1 89 ? -7.254 -2.066 11.701 1.00 94.56 89 ALA A N 1
ATOM 652 C CA . ALA A 1 89 ? -7.598 -0.698 12.080 1.00 94.56 89 ALA A CA 1
ATOM 653 C C . ALA A 1 89 ? -9.119 -0.473 12.120 1.00 94.56 89 ALA A C 1
ATOM 655 O O . ALA A 1 89 ? -9.639 0.120 13.068 1.00 94.56 89 ALA A O 1
ATOM 656 N N . LEU A 1 90 ? -9.857 -0.999 11.138 1.00 95.81 90 LEU A N 1
ATOM 657 C CA . LEU A 1 90 ? -11.317 -0.922 11.078 1.00 95.81 90 LEU A CA 1
ATOM 658 C C . LEU A 1 90 ? -11.981 -1.687 12.231 1.00 95.81 90 LEU A C 1
ATOM 660 O O . LEU A 1 90 ? -12.923 -1.179 12.848 1.00 95.81 90 LEU A O 1
ATOM 664 N N . ALA A 1 91 ? -11.509 -2.901 12.520 1.00 94.25 91 ALA A N 1
ATOM 665 C CA . ALA A 1 91 ? -12.009 -3.707 13.628 1.00 94.25 91 ALA A CA 1
ATOM 666 C C . ALA A 1 91 ? -11.761 -3.003 14.968 1.00 94.25 91 ALA A C 1
ATOM 668 O O . ALA A 1 91 ? -12.698 -2.833 15.755 1.00 94.25 91 ALA A O 1
ATOM 669 N N . HIS A 1 92 ? -10.540 -2.504 15.186 1.00 95.00 92 HIS A N 1
ATOM 670 C CA . HIS A 1 92 ? -10.186 -1.748 16.383 1.00 95.00 92 HIS A CA 1
ATOM 671 C C . HIS A 1 92 ? -11.058 -0.499 16.536 1.00 95.00 92 HIS A C 1
ATOM 673 O O . HIS A 1 92 ? -11.638 -0.277 17.600 1.00 95.00 92 HIS A O 1
ATOM 679 N N . ALA A 1 93 ? -11.236 0.276 15.463 1.00 96.38 93 ALA A N 1
ATOM 680 C CA . ALA A 1 93 ? -12.025 1.500 15.494 1.00 96.38 93 ALA A CA 1
ATOM 681 C C . ALA A 1 93 ? -13.503 1.259 15.854 1.00 96.38 93 ALA A C 1
ATOM 683 O O . ALA A 1 93 ? -14.142 2.097 16.493 1.00 96.38 93 ALA A O 1
ATOM 684 N N . LYS A 1 94 ? -14.065 0.111 15.461 1.00 96.62 94 LYS A N 1
ATOM 685 C CA . LYS A 1 94 ? -15.448 -0.270 15.792 1.00 96.62 94 LYS A CA 1
ATOM 686 C C . LYS A 1 94 ? -15.600 -0.796 17.219 1.00 96.62 94 LYS A C 1
ATOM 688 O O . LYS A 1 94 ? -16.644 -0.582 17.831 1.00 96.62 94 LYS A O 1
ATOM 693 N N . GLN A 1 95 ? -14.591 -1.491 17.740 1.00 95.44 95 GLN A N 1
ATOM 694 C CA . GLN A 1 95 ? -14.643 -2.124 19.062 1.00 95.44 95 GLN A CA 1
ATOM 695 C C .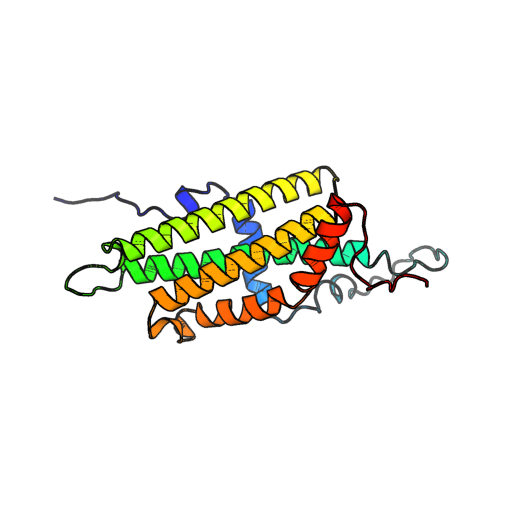 GLN A 1 95 ? -14.235 -1.167 20.189 1.00 95.44 95 GLN A C 1
ATOM 697 O O . GLN A 1 95 ? -14.852 -1.156 21.258 1.00 95.44 95 GLN A O 1
ATOM 702 N N . ARG A 1 96 ? -13.201 -0.350 19.967 1.00 95.06 96 ARG A N 1
ATOM 703 C CA . ARG A 1 96 ? -12.658 0.563 20.972 1.00 95.06 96 ARG A CA 1
ATOM 704 C C . ARG A 1 96 ? -13.595 1.749 21.172 1.00 95.06 96 ARG A C 1
ATOM 706 O O . ARG A 1 96 ? -13.978 2.417 20.215 1.00 95.06 96 ARG A O 1
ATOM 713 N N .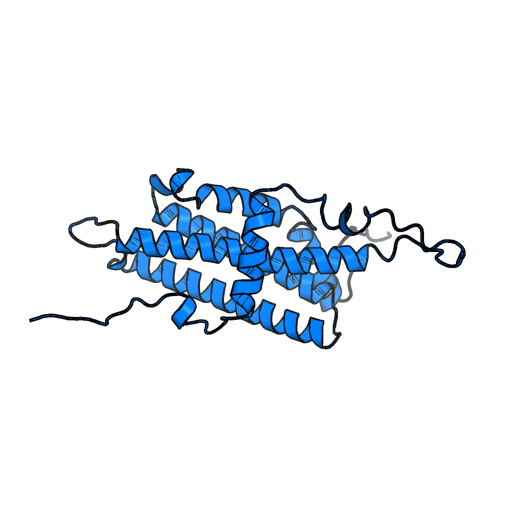 LYS A 1 97 ? -13.930 2.032 22.435 1.00 95.81 97 LYS A N 1
ATOM 714 C CA . LYS A 1 97 ? -14.743 3.188 22.827 1.00 95.81 97 LYS A CA 1
ATOM 715 C C . LYS A 1 97 ? -13.900 4.226 23.561 1.00 95.81 97 LYS A C 1
ATOM 717 O O . LYS A 1 97 ? -13.169 3.878 24.488 1.00 95.81 97 LYS A O 1
ATOM 722 N N . GLN A 1 98 ? -14.036 5.487 23.169 1.00 93.25 98 GLN A N 1
ATOM 723 C CA . GLN A 1 98 ? -13.490 6.655 23.862 1.00 93.25 98 GLN A CA 1
ATOM 724 C C . GLN A 1 98 ? -14.559 7.744 23.896 1.00 93.25 98 GLN A C 1
ATOM 726 O O . GLN A 1 98 ? -15.392 7.825 22.997 1.00 93.25 98 GLN A O 1
ATOM 731 N N . PHE A 1 99 ? -14.574 8.547 24.962 1.00 95.44 99 PHE A N 1
ATOM 732 C CA . PHE A 1 99 ? -15.590 9.593 25.151 1.00 95.44 99 PHE A CA 1
ATOM 733 C C . PHE A 1 99 ? -17.035 9.061 25.041 1.00 95.44 99 PHE A C 1
ATOM 735 O O . PHE A 1 99 ? -17.924 9.724 24.522 1.00 95.44 99 PHE A O 1
ATOM 742 N N . GLY A 1 100 ? -17.264 7.825 25.501 1.00 95.44 100 GLY A N 1
ATOM 743 C CA . GLY A 1 100 ? -18.582 7.182 25.496 1.00 95.44 100 GLY A CA 1
ATOM 744 C C . GLY A 1 100 ? -19.029 6.569 24.162 1.00 95.44 100 GLY A C 1
ATOM 745 O O . GLY A 1 100 ? -20.075 5.925 24.134 1.00 95.44 100 GLY A O 1
ATOM 746 N N . MET A 1 101 ? -18.253 6.683 23.077 1.00 96.25 101 MET A N 1
ATOM 747 C CA . MET A 1 101 ? -18.644 6.185 21.749 1.00 96.25 101 MET A CA 1
ATOM 748 C C . MET A 1 101 ? -17.508 5.442 21.018 1.00 96.25 101 MET A C 1
ATOM 750 O O . MET A 1 101 ? -16.347 5.573 21.406 1.00 96.25 101 MET A O 1
ATOM 754 N N . PRO A 1 102 ? -17.807 4.622 19.989 1.00 97.38 102 PRO A N 1
ATOM 755 C CA . PRO A 1 102 ? -16.781 3.948 19.191 1.00 97.38 102 PRO A CA 1
ATOM 756 C C . PRO A 1 102 ? -15.871 4.935 18.454 1.00 97.38 102 PRO A C 1
ATOM 758 O O . PRO A 1 102 ? -16.344 5.969 17.982 1.00 97.38 102 PRO A O 1
ATOM 761 N N . LEU A 1 103 ? -14.594 4.587 18.264 1.00 96.88 103 LEU A N 1
ATOM 762 C CA . LEU A 1 103 ? -13.664 5.436 17.508 1.00 96.88 103 LEU A CA 1
ATOM 763 C C . LEU A 1 103 ? -14.120 5.681 16.063 1.00 96.88 103 LEU A C 1
ATOM 765 O O . LEU A 1 103 ? -13.937 6.768 15.523 1.00 96.88 103 LEU A O 1
ATOM 769 N N . ALA A 1 104 ? -14.778 4.695 15.453 1.00 96.62 104 ALA A N 1
ATOM 770 C CA . ALA A 1 104 ? -15.338 4.794 14.108 1.00 96.62 104 ALA A CA 1
ATOM 771 C C . ALA A 1 104 ? -16.400 5.904 13.945 1.00 96.62 104 ALA A C 1
ATOM 773 O O . ALA A 1 104 ? -16.777 6.216 12.817 1.00 96.62 104 ALA A O 1
ATOM 774 N N . ALA A 1 105 ? -16.890 6.504 15.035 1.00 97.44 105 ALA A N 1
ATOM 775 C CA . ALA A 1 105 ? -17.822 7.627 14.982 1.00 97.44 105 ALA A CA 1
ATOM 776 C C . ALA A 1 105 ? -17.137 9.001 14.829 1.00 97.44 105 ALA A C 1
ATOM 778 O O . ALA A 1 105 ? -17.817 9.982 14.535 1.00 97.44 105 ALA A O 1
ATOM 779 N N . PHE A 1 106 ? -15.813 9.097 15.005 1.00 97.75 106 PHE A N 1
ATOM 780 C CA . PHE A 1 106 ? -15.086 10.360 14.843 1.00 97.75 106 PHE A CA 1
ATOM 781 C C . PHE A 1 106 ? -14.709 10.611 13.377 1.00 97.75 106 PHE A C 1
ATOM 783 O O . PHE A 1 106 ? -14.232 9.717 12.675 1.00 97.75 106 PHE A O 1
ATOM 790 N N . GLN A 1 107 ? -14.852 11.863 12.931 1.00 97.69 107 GLN A N 1
ATOM 791 C CA . GLN A 1 107 ? -14.625 12.275 11.538 1.00 97.69 107 GLN A CA 1
ATOM 792 C C . GLN A 1 107 ? -13.219 11.927 11.030 1.00 97.69 107 GLN A C 1
ATOM 794 O O . GLN A 1 107 ? -13.075 11.383 9.939 1.00 97.69 107 GLN A O 1
ATOM 799 N N . LEU A 1 108 ? -12.179 12.178 11.835 1.00 97.25 108 LEU A N 1
ATOM 800 C CA . LEU A 1 108 ? -10.790 11.894 11.448 1.00 97.25 108 LEU A CA 1
ATOM 801 C C . LEU A 1 108 ? -10.520 10.396 11.257 1.00 97.25 108 LEU A C 1
ATOM 803 O O . LEU A 1 108 ? -9.731 10.022 10.392 1.00 97.25 108 LEU A O 1
ATOM 807 N N . ILE A 1 109 ? -11.197 9.539 12.025 1.00 97.56 109 ILE A N 1
ATOM 808 C CA . ILE A 1 109 ? -11.083 8.084 11.885 1.00 97.56 109 ILE A CA 1
ATOM 809 C C . ILE A 1 109 ? -11.738 7.629 10.581 1.00 97.56 109 ILE A C 1
ATOM 811 O O . ILE A 1 109 ? -11.143 6.858 9.832 1.00 97.56 109 ILE A O 1
ATOM 815 N N . GLN A 1 110 ? -12.927 8.146 10.262 1.00 97.25 110 GLN A N 1
ATOM 816 C CA . GLN A 1 110 ? -13.590 7.838 8.991 1.00 97.25 110 GLN A CA 1
ATOM 817 C C . GLN A 1 110 ? -12.800 8.354 7.786 1.00 97.25 110 GLN A C 1
ATOM 819 O O . GLN A 1 110 ? -12.678 7.638 6.795 1.00 97.25 110 GLN A O 1
ATOM 824 N N . TYR A 1 111 ? -12.212 9.549 7.887 1.00 98.00 111 TYR A N 1
ATOM 825 C CA . TYR A 1 111 ? -11.342 10.105 6.853 1.00 98.00 111 TYR A CA 1
ATOM 826 C C . TYR A 1 111 ? -10.161 9.174 6.555 1.00 98.00 111 TYR A C 1
ATOM 828 O O . TYR A 1 111 ? -9.990 8.772 5.403 1.00 98.00 111 TYR A O 1
ATOM 836 N N . ARG A 1 112 ? -9.407 8.750 7.581 1.00 97.88 112 ARG A N 1
ATOM 837 C CA . ARG A 1 112 ? -8.288 7.806 7.407 1.00 97.88 112 ARG A CA 1
ATOM 838 C C . ARG A 1 112 ? -8.746 6.485 6.789 1.00 97.88 112 ARG A C 1
ATOM 840 O O . ARG A 1 112 ? -8.207 6.082 5.765 1.00 97.88 112 ARG A O 1
ATOM 847 N N . LEU A 1 113 ? -9.807 5.873 7.323 1.00 96.88 113 LEU A N 1
ATOM 848 C CA . LEU A 1 113 ? -10.354 4.618 6.788 1.00 96.88 113 LEU A CA 1
ATOM 849 C C . LEU A 1 113 ? -10.787 4.741 5.320 1.00 96.88 113 LEU A C 1
ATOM 851 O O . LEU A 1 113 ? -10.558 3.827 4.533 1.00 96.88 113 LEU A O 1
ATOM 855 N N . SER A 1 114 ? -11.411 5.857 4.941 1.00 97.62 114 SER A N 1
ATOM 856 C CA . SER A 1 114 ? -11.846 6.082 3.559 1.00 97.62 114 SER A CA 1
ATOM 857 C C . SER A 1 114 ? -10.665 6.225 2.596 1.00 97.62 114 SER A C 1
ATOM 859 O O . SER A 1 114 ? -10.708 5.663 1.504 1.00 97.62 114 SER A O 1
ATOM 861 N N . ARG A 1 115 ? -9.585 6.896 3.020 1.00 98.12 115 ARG A N 1
ATOM 862 C CA . ARG A 1 115 ? -8.357 7.038 2.227 1.00 98.12 115 ARG A CA 1
ATOM 863 C C . ARG A 1 115 ? -7.617 5.721 2.068 1.00 98.12 115 ARG A C 1
ATOM 865 O O . ARG A 1 115 ? -7.302 5.355 0.945 1.00 98.12 115 ARG A O 1
ATOM 872 N N . MET A 1 116 ? -7.439 4.978 3.161 1.00 97.00 116 MET A N 1
ATOM 873 C CA . MET A 1 116 ? -6.827 3.648 3.113 1.00 97.00 116 MET A CA 1
ATOM 874 C C . MET A 1 116 ? -7.578 2.729 2.141 1.00 97.00 116 MET A C 1
ATOM 876 O O . MET A 1 116 ? -6.961 2.017 1.356 1.00 97.00 116 MET A O 1
ATOM 880 N N . LEU A 1 117 ? -8.916 2.763 2.156 1.00 96.06 117 LEU A N 1
ATOM 881 C CA . LEU A 1 117 ? -9.729 1.964 1.240 1.00 96.06 117 LEU A CA 1
ATOM 882 C C . LEU A 1 117 ? -9.587 2.412 -0.223 1.00 96.06 117 LEU A C 1
ATOM 884 O O . LEU A 1 117 ? -9.576 1.556 -1.108 1.00 96.06 117 LEU A O 1
ATOM 888 N N . ALA A 1 118 ? -9.492 3.720 -0.477 1.00 97.12 118 ALA A N 1
ATOM 889 C CA . ALA A 1 118 ? -9.255 4.253 -1.817 1.00 97.12 118 ALA A CA 1
ATOM 890 C C . ALA A 1 118 ? -7.905 3.767 -2.362 1.00 97.12 118 ALA A C 1
ATOM 892 O O . ALA A 1 118 ? -7.880 3.125 -3.407 1.00 97.12 118 ALA A O 1
ATOM 893 N N . ASP A 1 119 ? -6.827 3.938 -1.590 1.00 97.56 119 ASP A N 1
ATOM 894 C CA . ASP A 1 119 ? -5.486 3.487 -1.974 1.00 97.56 119 ASP A CA 1
ATOM 895 C C . ASP A 1 119 ? -5.456 1.962 -2.222 1.00 97.56 119 ASP A C 1
ATOM 897 O O . ASP A 1 119 ? -4.921 1.504 -3.228 1.00 97.56 119 ASP A O 1
ATOM 901 N N . ILE A 1 120 ? -6.093 1.148 -1.365 1.00 91.75 120 ILE A N 1
ATOM 902 C CA . ILE A 1 120 ? -6.209 -0.312 -1.579 1.00 91.75 120 ILE A CA 1
ATOM 903 C C . ILE A 1 120 ? -6.937 -0.636 -2.880 1.00 91.75 120 ILE A C 1
ATOM 905 O O . ILE A 1 120 ? -6.519 -1.527 -3.621 1.00 91.75 120 ILE A O 1
ATOM 909 N N . THR A 1 121 ? -8.034 0.064 -3.152 1.00 93.38 121 THR A N 1
ATOM 910 C CA . THR A 1 121 ? -8.832 -0.165 -4.358 1.00 93.38 121 THR A CA 1
ATOM 911 C C . THR A 1 121 ? -8.031 0.187 -5.608 1.00 93.38 121 THR A C 1
ATOM 913 O O . THR A 1 121 ? -8.028 -0.594 -6.558 1.00 93.38 121 THR A O 1
ATOM 916 N N . ASP A 1 122 ? -7.296 1.297 -5.584 1.00 95.94 122 ASP A N 1
ATOM 917 C CA . ASP A 1 122 ? -6.437 1.729 -6.687 1.00 95.94 122 ASP A CA 1
ATOM 918 C C . ASP A 1 122 ? -5.320 0.714 -6.958 1.00 95.94 122 ASP A C 1
ATOM 920 O O . ASP A 1 122 ? -5.130 0.296 -8.106 1.00 95.94 122 ASP A O 1
ATOM 924 N N . MET A 1 123 ? -4.648 0.231 -5.905 1.00 94.25 123 MET A N 1
ATOM 925 C CA . MET A 1 123 ? -3.628 -0.813 -6.038 1.00 94.25 123 MET A CA 1
ATOM 926 C C . MET A 1 123 ? -4.209 -2.096 -6.650 1.00 94.25 123 MET A C 1
ATOM 928 O O . MET A 1 123 ? -3.652 -2.644 -7.601 1.00 94.25 123 MET A O 1
ATOM 932 N N . VAL A 1 124 ? -5.365 -2.559 -6.163 1.00 91.75 124 VAL A N 1
ATOM 933 C CA . VAL A 1 124 ? -6.029 -3.765 -6.684 1.00 91.75 124 VAL A CA 1
ATOM 934 C C . VAL A 1 124 ? -6.435 -3.596 -8.147 1.00 91.75 124 VAL A C 1
ATOM 936 O O . VAL A 1 124 ? -6.239 -4.519 -8.935 1.00 91.75 124 VAL A O 1
ATOM 939 N N . CYS A 1 125 ? -6.971 -2.439 -8.539 1.00 93.44 125 CYS A N 1
ATOM 940 C CA . CYS A 1 125 ? -7.349 -2.161 -9.925 1.00 93.44 125 CYS A CA 1
ATOM 941 C C . CYS A 1 125 ? -6.137 -2.192 -10.866 1.00 93.44 125 CYS A C 1
ATOM 943 O O . CYS A 1 125 ? -6.188 -2.829 -11.924 1.00 93.44 125 CYS A O 1
ATOM 945 N N . MET A 1 126 ? -5.037 -1.546 -10.470 1.00 94.12 126 MET A N 1
ATOM 946 C CA . MET A 1 126 ? -3.792 -1.545 -11.237 1.00 94.12 126 MET A CA 1
ATOM 947 C C . MET A 1 126 ? -3.235 -2.965 -11.388 1.00 94.12 126 MET A C 1
ATOM 949 O O . MET A 1 126 ? -2.967 -3.417 -12.505 1.00 94.12 126 MET A O 1
ATOM 953 N N . GLN A 1 127 ? -3.125 -3.695 -10.280 1.00 90.44 127 GLN A N 1
ATOM 954 C CA . GLN A 1 127 ? -2.570 -5.044 -10.266 1.00 90.44 127 GLN A CA 1
ATOM 955 C C . GLN A 1 127 ? -3.460 -6.053 -11.005 1.00 90.44 127 GLN A C 1
ATOM 957 O O . GLN A 1 127 ? -2.964 -6.958 -11.683 1.00 90.44 127 GLN A O 1
ATOM 962 N N . TYR A 1 128 ? -4.781 -5.878 -10.947 1.00 88.88 128 TYR A N 1
ATOM 963 C CA . TYR A 1 128 ? -5.725 -6.675 -11.723 1.00 88.88 128 TYR A CA 1
ATOM 964 C C . TYR A 1 128 ? -5.492 -6.500 -13.227 1.00 88.88 128 TYR A C 1
ATOM 966 O O . TYR A 1 128 ? -5.370 -7.494 -13.943 1.00 88.88 128 TYR A O 1
ATOM 974 N N . ARG A 1 129 ? -5.337 -5.258 -13.713 1.00 91.25 129 ARG A N 1
ATOM 975 C CA . ARG A 1 129 ? -5.029 -5.026 -15.133 1.00 91.25 129 ARG A CA 1
ATOM 976 C C . ARG A 1 129 ? -3.679 -5.623 -15.526 1.00 91.25 129 ARG A C 1
ATOM 978 O O . ARG A 1 129 ? -3.570 -6.197 -16.606 1.00 91.25 129 ARG A O 1
ATOM 985 N N . LEU A 1 130 ? -2.668 -5.528 -14.661 1.00 87.56 130 LEU A N 1
ATOM 986 C CA . LEU A 1 130 ? -1.373 -6.168 -14.911 1.00 87.56 130 LEU A CA 1
ATOM 987 C C . LEU A 1 130 ? -1.478 -7.689 -14.994 1.00 87.56 130 LEU A C 1
ATOM 989 O O . LEU A 1 130 ? -0.806 -8.284 -15.827 1.00 87.56 130 LEU A O 1
ATOM 993 N N . SER A 1 131 ? -2.343 -8.304 -14.188 1.00 86.94 131 SER A N 1
ATOM 994 C CA . SER A 1 131 ? -2.599 -9.747 -14.238 1.00 86.94 131 SER A CA 1
ATOM 995 C C . SER A 1 131 ? -3.233 -10.157 -15.572 1.00 86.94 131 SER A C 1
ATOM 997 O O . SER A 1 131 ? -2.793 -11.118 -16.185 1.00 86.94 131 SER A O 1
ATOM 999 N N . GLN A 1 132 ? -4.193 -9.378 -16.080 1.00 85.12 132 GLN A N 1
ATOM 1000 C CA . GLN A 1 132 ? -4.781 -9.632 -17.403 1.00 85.12 132 GLN A CA 1
ATOM 1001 C C . GLN A 1 132 ? -3.744 -9.516 -18.526 1.00 85.12 132 GLN A C 1
ATOM 1003 O O . GLN A 1 132 ? -3.680 -10.372 -19.398 1.00 85.12 132 GLN A O 1
ATOM 1008 N N . LEU A 1 133 ? -2.901 -8.479 -18.484 1.00 85.38 133 LEU A N 1
ATOM 1009 C CA . LEU A 1 133 ? -1.811 -8.313 -19.450 1.00 85.38 133 LEU A CA 1
ATOM 1010 C C . LEU A 1 133 ? -0.807 -9.474 -19.373 1.00 85.38 133 LEU A C 1
ATOM 1012 O O . LEU A 1 133 ? -0.280 -9.902 -20.395 1.00 85.38 133 LEU A O 1
ATOM 1016 N N . LEU A 1 134 ? -0.565 -10.010 -18.175 1.00 82.06 134 LEU A N 1
ATOM 1017 C CA . LEU A 1 134 ? 0.263 -11.198 -17.975 1.00 82.06 134 LEU A CA 1
ATOM 1018 C C . LEU A 1 134 ? -0.307 -12.413 -18.719 1.00 82.06 134 LEU A C 1
ATOM 1020 O O . LEU A 1 134 ? 0.425 -13.083 -19.448 1.00 82.06 134 LEU A O 1
ATOM 1024 N N . ASP A 1 135 ? -1.610 -12.652 -18.562 1.00 80.31 135 ASP A N 1
ATOM 1025 C CA . ASP A 1 135 ? -2.336 -13.756 -19.201 1.00 80.31 135 ASP A CA 1
ATOM 1026 C C . ASP A 1 135 ? -2.402 -13.592 -20.730 1.00 80.31 135 ASP A C 1
ATOM 1028 O O . ASP A 1 135 ? -2.329 -14.573 -21.470 1.00 80.31 135 ASP A O 1
ATOM 1032 N N . GLU A 1 136 ? -2.480 -12.348 -21.214 1.00 88.56 136 GLU A N 1
ATOM 1033 C CA . GLU A 1 136 ? -2.398 -11.981 -22.637 1.00 88.56 136 GLU A CA 1
ATOM 1034 C C . GLU A 1 136 ? -0.973 -12.166 -23.219 1.00 88.56 136 GLU A C 1
ATOM 1036 O O . GLU A 1 136 ? -0.778 -12.050 -24.428 1.00 88.56 136 GLU A O 1
ATOM 1041 N N . GLY A 1 137 ? 0.034 -12.472 -22.388 1.00 80.12 137 GLY A N 1
ATOM 1042 C CA . GLY A 1 137 ? 1.440 -12.596 -22.792 1.00 80.12 137 GLY A CA 1
ATOM 1043 C C . GLY A 1 137 ? 2.174 -11.255 -22.941 1.00 80.12 137 GLY A C 1
ATOM 1044 O O . GLY A 1 137 ? 3.341 -11.222 -23.336 1.00 80.12 137 GLY A O 1
ATOM 1045 N N . GLU A 1 138 ? 1.526 -10.151 -22.571 1.00 83.75 138 GLU A N 1
ATOM 1046 C CA . GLU A 1 138 ? 1.999 -8.764 -22.639 1.00 83.75 138 GLU A CA 1
ATOM 1047 C C . GLU A 1 138 ? 2.878 -8.406 -21.421 1.00 83.75 138 GLU A C 1
ATOM 1049 O O . GLU A 1 138 ? 2.596 -7.499 -20.626 1.00 83.75 138 GLU A O 1
ATOM 1054 N N . TYR A 1 139 ? 3.983 -9.140 -21.271 1.00 75.50 139 TYR A N 1
ATOM 1055 C CA . TYR A 1 139 ? 4.961 -8.962 -20.196 1.00 75.50 139 TYR A CA 1
ATOM 1056 C C . TYR A 1 139 ? 5.800 -7.687 -20.377 1.00 75.50 139 TYR A C 1
ATOM 1058 O O . TYR A 1 139 ? 6.509 -7.529 -21.369 1.00 75.50 139 TYR A O 1
ATOM 1066 N N . SER A 1 140 ? 5.808 -6.802 -19.373 1.00 85.69 140 SER A N 1
ATOM 1067 C CA . SER A 1 140 ? 6.608 -5.569 -19.399 1.00 85.69 140 SER A CA 1
ATOM 1068 C C . SER A 1 140 ? 7.244 -5.266 -18.042 1.00 85.69 140 SER A C 1
ATOM 1070 O O . SER A 1 140 ? 6.557 -5.050 -17.044 1.00 85.69 140 SER A O 1
ATOM 1072 N N . MET A 1 141 ? 8.580 -5.222 -18.016 1.00 86.81 141 MET A N 1
ATOM 1073 C CA . MET A 1 141 ? 9.354 -4.918 -16.809 1.00 86.81 141 MET A CA 1
ATOM 1074 C C . MET A 1 141 ? 9.056 -3.510 -16.250 1.00 86.81 141 MET A C 1
ATOM 1076 O O . MET A 1 141 ? 8.838 -3.412 -15.044 1.00 86.81 141 MET A O 1
ATOM 1080 N N . PRO A 1 142 ? 8.979 -2.436 -17.065 1.00 91.00 142 PRO A N 1
ATOM 1081 C CA . PRO A 1 142 ? 8.571 -1.111 -16.586 1.00 91.00 142 PRO A CA 1
ATOM 1082 C C . PRO A 1 142 ? 7.185 -1.084 -15.935 1.00 91.00 142 PRO A C 1
ATOM 1084 O O . PRO A 1 142 ? 7.016 -0.452 -14.895 1.00 91.00 142 PRO A O 1
ATOM 1087 N N . ARG A 1 143 ? 6.204 -1.812 -16.488 1.00 91.31 143 ARG A N 1
ATOM 1088 C CA . ARG A 1 143 ? 4.845 -1.875 -15.919 1.00 91.31 143 ARG A CA 1
ATOM 1089 C C . ARG A 1 143 ? 4.838 -2.509 -14.523 1.00 91.31 143 ARG A C 1
ATOM 1091 O O . ARG A 1 143 ? 4.196 -1.989 -13.615 1.00 91.31 143 ARG A O 1
ATOM 1098 N N . VAL A 1 144 ? 5.580 -3.604 -14.343 1.00 90.06 144 VAL A N 1
ATOM 1099 C CA . VAL A 1 144 ? 5.699 -4.288 -13.044 1.00 90.06 144 VAL A CA 1
ATOM 1100 C C . VAL A 1 144 ? 6.535 -3.470 -12.052 1.00 90.06 144 VAL A C 1
ATOM 1102 O O . VAL A 1 144 ? 6.181 -3.395 -10.878 1.00 90.06 144 VAL A O 1
ATOM 1105 N N . ALA A 1 145 ? 7.602 -2.811 -12.515 1.00 91.56 145 ALA A N 1
ATOM 1106 C CA . ALA A 1 145 ? 8.404 -1.897 -11.700 1.00 91.56 145 ALA A CA 1
ATOM 1107 C C . ALA A 1 145 ? 7.557 -0.741 -11.147 1.00 91.56 145 ALA A C 1
ATOM 1109 O O . ALA A 1 145 ? 7.630 -0.444 -9.955 1.00 91.56 145 ALA A O 1
ATOM 1110 N N . LEU A 1 146 ? 6.703 -0.150 -11.992 1.00 94.25 146 LEU A N 1
ATOM 1111 C CA . LEU A 1 146 ? 5.775 0.909 -11.600 1.00 94.25 146 LEU A CA 1
ATOM 1112 C C . LEU A 1 146 ? 4.788 0.436 -10.526 1.00 94.25 146 LEU A C 1
ATOM 1114 O O . LEU A 1 146 ? 4.600 1.134 -9.533 1.00 94.25 146 LEU A O 1
ATOM 1118 N N . ALA A 1 147 ? 4.181 -0.745 -10.698 1.00 93.62 147 ALA A N 1
ATOM 1119 C CA . ALA A 1 147 ? 3.273 -1.301 -9.693 1.00 93.62 147 ALA A CA 1
ATOM 1120 C C . ALA A 1 147 ? 3.979 -1.586 -8.373 1.00 93.62 147 ALA A C 1
ATOM 1122 O O . ALA A 1 147 ? 3.486 -1.161 -7.336 1.00 93.62 147 ALA A O 1
ATOM 1123 N N . LYS A 1 148 ? 5.149 -2.240 -8.399 1.00 90.12 148 LYS A N 1
ATOM 1124 C CA . LYS A 1 148 ? 5.914 -2.521 -7.177 1.00 90.12 148 LYS A CA 1
ATOM 1125 C C . LYS A 1 148 ? 6.199 -1.235 -6.412 1.00 90.12 148 LYS A C 1
ATOM 1127 O O . LYS A 1 148 ? 5.860 -1.157 -5.241 1.00 90.12 148 LYS A O 1
ATOM 1132 N N . MET A 1 149 ? 6.777 -0.243 -7.090 1.00 93.12 149 MET A N 1
ATOM 1133 C CA . MET A 1 149 ? 7.123 1.062 -6.519 1.00 93.12 149 MET A CA 1
ATOM 1134 C C . MET A 1 149 ? 5.904 1.745 -5.886 1.00 93.12 149 MET A C 1
ATOM 1136 O O . MET A 1 149 ? 5.923 2.140 -4.725 1.00 93.12 149 MET A O 1
ATOM 1140 N N . HIS A 1 150 ? 4.803 1.828 -6.636 1.00 95.38 150 HIS A N 1
ATOM 1141 C CA . HIS A 1 150 ? 3.587 2.468 -6.156 1.00 95.38 150 HIS A CA 1
ATOM 1142 C C . HIS A 1 150 ? 2.954 1.709 -4.980 1.00 95.38 150 HIS A C 1
ATOM 1144 O O . HIS A 1 150 ? 2.535 2.314 -3.997 1.00 95.38 150 HIS A O 1
ATOM 1150 N N . HIS A 1 151 ? 2.869 0.381 -5.057 1.00 95.12 151 HIS A N 1
ATOM 1151 C CA . HIS A 1 151 ? 2.188 -0.421 -4.043 1.00 95.12 151 HIS A CA 1
ATOM 1152 C C . HIS A 1 151 ? 2.973 -0.480 -2.735 1.00 95.12 151 HIS A C 1
ATOM 1154 O O . HIS A 1 151 ? 2.350 -0.406 -1.678 1.00 95.12 151 HIS A O 1
ATOM 1160 N N . THR A 1 152 ? 4.308 -0.557 -2.769 1.00 93.44 152 THR A N 1
ATOM 1161 C CA . THR A 1 152 ? 5.109 -0.536 -1.535 1.00 93.44 152 THR A CA 1
ATOM 1162 C C . THR A 1 152 ? 5.010 0.812 -0.824 1.00 93.44 152 THR A C 1
ATOM 1164 O O . THR A 1 152 ? 4.795 0.839 0.389 1.00 93.44 152 THR A O 1
ATOM 1167 N N . GLU A 1 153 ? 5.063 1.925 -1.566 1.00 95.00 153 GLU A N 1
ATOM 1168 C CA . GLU A 1 153 ? 4.871 3.278 -1.023 1.00 95.00 153 GLU A CA 1
ATOM 1169 C C . GLU A 1 153 ? 3.496 3.419 -0.343 1.00 95.00 153 GLU A C 1
ATOM 1171 O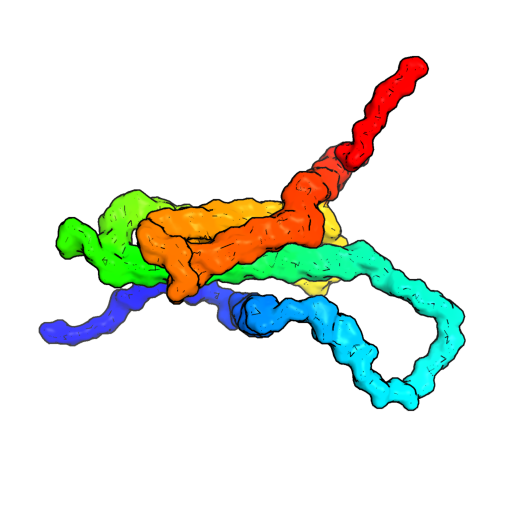 O . GLU A 1 153 ? 3.396 3.826 0.820 1.00 95.00 153 GLU A O 1
ATOM 1176 N N . ARG A 1 154 ? 2.417 3.042 -1.046 1.00 97.06 154 ARG A N 1
ATOM 1177 C CA . ARG A 1 154 ? 1.046 3.157 -0.522 1.00 97.06 154 ARG A CA 1
ATOM 1178 C C . ARG A 1 154 ? 0.797 2.214 0.649 1.00 97.06 154 ARG A C 1
ATOM 1180 O O . ARG A 1 154 ? 0.223 2.636 1.652 1.00 97.06 154 ARG A O 1
ATOM 1187 N N . ALA A 1 155 ? 1.259 0.967 0.569 1.00 95.56 155 ALA A N 1
ATOM 1188 C CA . ALA A 1 155 ? 1.120 -0.002 1.653 1.00 95.56 155 ALA A CA 1
ATOM 1189 C C . ALA A 1 155 ? 1.812 0.476 2.935 1.00 95.56 155 ALA A C 1
ATOM 1191 O O . ALA A 1 155 ? 1.233 0.379 4.018 1.00 95.56 155 ALA A O 1
ATOM 1192 N N . ARG A 1 156 ? 3.007 1.066 2.816 1.00 95.12 156 ARG A N 1
ATOM 1193 C CA . ARG A 1 156 ? 3.728 1.677 3.940 1.00 95.12 156 ARG A CA 1
ATOM 1194 C C . ARG A 1 156 ? 2.925 2.809 4.584 1.00 95.12 156 ARG A C 1
ATOM 1196 O O . ARG A 1 156 ? 2.789 2.837 5.807 1.00 95.12 156 ARG A O 1
ATOM 1203 N N . ALA A 1 157 ? 2.347 3.705 3.782 1.00 96.81 157 ALA A N 1
ATOM 1204 C CA . ALA A 1 157 ? 1.504 4.788 4.290 1.00 96.81 157 ALA A CA 1
ATOM 1205 C C . ALA A 1 157 ? 0.261 4.255 5.030 1.00 96.81 157 ALA A C 1
ATOM 1207 O O . ALA A 1 157 ? -0.020 4.678 6.152 1.00 96.81 157 ALA A O 1
ATOM 1208 N N . ILE A 1 158 ? -0.427 3.264 4.452 1.00 97.31 158 ILE A N 1
ATOM 1209 C CA . ILE A 1 158 ? -1.598 2.607 5.055 1.00 97.31 158 ILE A CA 1
ATOM 1210 C C . ILE A 1 158 ? -1.232 1.942 6.386 1.00 97.31 158 ILE A C 1
ATOM 1212 O O . ILE A 1 158 ? -1.962 2.076 7.366 1.00 97.31 158 ILE A O 1
ATOM 1216 N N . LEU A 1 159 ? -0.106 1.230 6.447 1.00 95.81 159 LEU A N 1
ATOM 1217 C CA . LEU A 1 159 ? 0.349 0.560 7.666 1.00 95.81 159 LEU A CA 1
ATOM 1218 C C . LEU A 1 159 ? 0.755 1.555 8.757 1.00 95.81 159 LEU A C 1
ATOM 1220 O O . LEU A 1 159 ? 0.473 1.319 9.934 1.00 95.81 159 LEU A O 1
ATOM 1224 N N . SER A 1 160 ? 1.349 2.687 8.376 1.00 96.38 160 SER A N 1
ATOM 1225 C CA . SER A 1 160 ? 1.630 3.790 9.297 1.00 96.38 160 SER A CA 1
ATOM 1226 C C . SER A 1 160 ? 0.337 4.373 9.877 1.00 96.38 160 SER A C 1
ATOM 1228 O O . SER A 1 160 ? 0.220 4.525 11.094 1.00 96.38 160 SER A O 1
ATOM 1230 N N . ASP A 1 161 ? -0.666 4.630 9.032 1.00 96.69 161 ASP A N 1
ATOM 1231 C CA . ASP A 1 161 ? -1.984 5.099 9.470 1.00 96.69 161 ASP A CA 1
ATOM 1232 C C . ASP A 1 161 ? -2.686 4.083 10.378 1.00 96.69 161 ASP A C 1
ATOM 1234 O O . ASP A 1 161 ? -3.222 4.451 11.425 1.00 96.69 161 ASP A O 1
ATOM 1238 N N . ALA A 1 162 ? -2.645 2.797 10.020 1.00 96.31 162 ALA A N 1
ATOM 1239 C CA . ALA A 1 162 ? -3.203 1.726 10.834 1.00 96.31 162 ALA A CA 1
ATOM 1240 C C . ALA A 1 162 ? -2.551 1.697 12.222 1.00 96.31 162 ALA A C 1
ATOM 1242 O O . ALA A 1 162 ? -3.256 1.672 13.230 1.00 96.31 162 ALA A O 1
ATOM 1243 N N . ARG A 1 163 ? -1.214 1.762 12.292 1.00 95.69 163 ARG A N 1
ATOM 1244 C CA . ARG A 1 163 ? -0.473 1.771 13.561 1.00 95.69 163 ARG A CA 1
ATOM 1245 C C . ARG A 1 163 ? -0.919 2.933 14.445 1.00 95.69 163 ARG A C 1
ATOM 1247 O O . ARG A 1 163 ? -1.219 2.724 15.620 1.00 95.69 163 ARG A O 1
ATOM 1254 N N . ASP A 1 164 ? -1.002 4.132 13.877 1.00 95.25 164 ASP A N 1
ATOM 1255 C CA . ASP A 1 164 ? -1.411 5.333 14.605 1.00 95.25 164 ASP A CA 1
ATOM 1256 C C . ASP A 1 164 ? -2.858 5.229 15.114 1.00 95.25 164 ASP A C 1
ATOM 1258 O O . ASP A 1 164 ? -3.154 5.630 16.241 1.00 95.25 164 ASP A O 1
ATOM 1262 N N . MET A 1 165 ? -3.758 4.633 14.327 1.00 95.44 165 MET A N 1
ATOM 1263 C CA . MET A 1 165 ? -5.156 4.419 14.714 1.00 95.44 165 MET A CA 1
ATOM 1264 C C . MET A 1 165 ? -5.334 3.440 15.882 1.00 95.44 165 MET A C 1
ATOM 1266 O O . MET A 1 165 ? -6.316 3.547 16.618 1.00 95.44 165 MET A O 1
ATOM 1270 N N . LEU A 1 166 ? -4.408 2.495 16.067 1.00 94.44 166 LEU A N 1
ATOM 1271 C CA . LEU A 1 166 ? -4.402 1.585 17.216 1.00 94.44 166 LEU A CA 1
ATOM 1272 C C . LEU A 1 166 ? -3.784 2.224 18.478 1.00 94.44 166 LEU A C 1
ATOM 1274 O O . LEU A 1 166 ? -3.877 1.651 19.569 1.00 94.44 166 LEU A O 1
ATOM 1278 N N . GLY A 1 167 ? -3.145 3.393 18.363 1.00 92.19 167 GLY A N 1
ATOM 1279 C CA . GLY A 1 167 ? -2.453 4.053 19.469 1.00 92.19 167 GLY A CA 1
ATOM 1280 C C . GLY A 1 167 ? -1.390 3.147 20.101 1.00 92.19 167 GLY A C 1
ATOM 1281 O O . GLY A 1 167 ? -0.613 2.502 19.402 1.00 92.19 167 GLY A O 1
ATOM 1282 N N . GLY A 1 168 ? -1.373 3.044 21.436 1.00 90.00 168 GLY A N 1
ATOM 1283 C CA . GLY A 1 168 ? -0.414 2.187 22.150 1.00 90.00 168 GLY A CA 1
ATOM 1284 C C . GLY A 1 168 ? -0.486 0.704 21.758 1.00 90.00 168 GLY A C 1
ATOM 1285 O O . GLY A 1 168 ? 0.540 0.027 21.725 1.00 90.00 168 GLY A O 1
ATOM 1286 N N . ASN A 1 169 ? -1.668 0.212 21.372 1.00 89.06 169 ASN A N 1
ATOM 1287 C CA . ASN A 1 169 ? -1.836 -1.169 20.911 1.00 89.06 169 ASN A CA 1
ATOM 1288 C C . ASN A 1 169 ? -1.201 -1.410 19.536 1.00 89.06 169 ASN A C 1
ATOM 1290 O O . ASN A 1 169 ? -0.925 -2.554 19.190 1.00 89.06 169 ASN A O 1
ATOM 1294 N N . GLY A 1 170 ? -0.947 -0.349 18.764 1.00 87.44 170 GLY A N 1
ATOM 1295 C CA . GLY A 1 170 ? -0.339 -0.435 17.439 1.00 87.44 170 GLY A CA 1
ATOM 1296 C C . GLY A 1 170 ? 1.132 -0.838 17.467 1.00 87.44 170 GLY A C 1
ATOM 1297 O O . GLY A 1 170 ? 1.655 -1.252 16.440 1.00 87.44 170 GLY A O 1
ATOM 1298 N N . ILE A 1 171 ? 1.791 -0.744 18.627 1.00 87.25 171 ILE A N 1
ATOM 1299 C CA . ILE A 1 171 ? 3.192 -1.145 18.834 1.00 87.25 171 ILE A CA 1
ATOM 1300 C C . ILE A 1 171 ? 3.283 -2.623 19.252 1.00 87.25 171 ILE A C 1
ATOM 1302 O O . ILE A 1 171 ? 4.321 -3.263 19.088 1.00 87.25 171 ILE A O 1
ATOM 1306 N N . LEU A 1 172 ? 2.194 -3.183 19.783 1.00 85.62 172 LEU A N 1
ATOM 1307 C CA . LEU A 1 172 ? 2.161 -4.560 20.257 1.00 85.62 172 LEU A CA 1
ATOM 1308 C C . LEU A 1 172 ? 2.116 -5.540 19.082 1.00 85.62 172 LEU A C 1
ATOM 1310 O O . LEU A 1 172 ? 1.418 -5.332 18.087 1.00 85.62 172 LEU A O 1
ATOM 1314 N N . LEU A 1 173 ? 2.814 -6.666 19.233 1.00 81.38 173 LEU A N 1
ATOM 1315 C CA . LEU A 1 173 ? 2.824 -7.724 18.223 1.00 81.38 173 LEU A CA 1
ATOM 1316 C C . LEU A 1 173 ? 1.490 -8.477 18.132 1.00 81.38 173 LEU A C 1
ATOM 1318 O O . LEU A 1 173 ? 1.256 -9.125 17.115 1.00 81.38 173 LEU A O 1
ATOM 1322 N N . ASP A 1 174 ? 0.613 -8.361 19.132 1.00 78.19 174 ASP A N 1
ATOM 1323 C CA . ASP A 1 174 ? -0.679 -9.063 19.199 1.00 78.19 174 ASP A CA 1
ATOM 1324 C C . ASP A 1 174 ? -1.652 -8.638 18.095 1.00 78.19 174 ASP A C 1
ATOM 1326 O O . ASP A 1 174 ? -2.426 -9.449 17.599 1.00 78.19 174 ASP A O 1
ATOM 1330 N N . TYR A 1 175 ? -1.582 -7.372 17.674 1.00 76.25 175 TYR A N 1
ATOM 1331 C CA . TYR A 1 175 ? -2.427 -6.828 16.607 1.00 76.25 175 TYR A CA 1
ATOM 1332 C C . TYR A 1 175 ? -1.774 -6.924 15.225 1.00 76.25 175 TYR A C 1
ATOM 1334 O O . TYR A 1 175 ? -2.376 -6.523 14.237 1.00 76.25 175 TYR A O 1
ATOM 1342 N N . HIS A 1 176 ? -0.536 -7.422 15.146 1.00 83.25 176 HIS A N 1
ATOM 1343 C CA . HIS A 1 176 ? 0.225 -7.682 13.915 1.00 83.25 176 HIS A CA 1
ATOM 1344 C C . HIS A 1 176 ? 0.520 -6.467 13.007 1.00 83.25 176 HIS A C 1
ATOM 1346 O O . HIS A 1 176 ? 1.371 -6.579 12.130 1.00 83.25 176 HIS A O 1
ATOM 1352 N N . VAL A 1 177 ? -0.065 -5.288 13.249 1.00 85.88 177 VAL A N 1
ATOM 1353 C CA . VAL A 1 177 ? 0.187 -4.063 12.464 1.00 85.88 177 VAL A CA 1
ATOM 1354 C C . VAL A 1 177 ? 1.657 -3.643 12.521 1.00 85.88 177 VAL A C 1
ATOM 1356 O O . VAL A 1 177 ? 2.246 -3.364 11.481 1.00 85.88 177 VAL A O 1
ATOM 1359 N N . ALA A 1 178 ? 2.281 -3.666 13.705 1.00 82.75 178 ALA A N 1
ATOM 1360 C CA . ALA A 1 178 ? 3.711 -3.381 13.847 1.00 82.75 178 ALA A CA 1
ATOM 1361 C C . ALA A 1 178 ? 4.589 -4.365 13.059 1.00 82.75 178 ALA A C 1
ATOM 1363 O O . ALA A 1 178 ? 5.590 -3.959 12.480 1.00 82.75 178 ALA A O 1
ATOM 1364 N N . ARG A 1 179 ? 4.199 -5.648 13.006 1.00 87.81 179 ARG A N 1
ATOM 1365 C CA . ARG A 1 179 ? 4.918 -6.662 12.225 1.00 87.81 179 ARG A CA 1
ATOM 1366 C C . ARG A 1 179 ? 4.839 -6.336 10.737 1.00 87.81 179 ARG A C 1
ATOM 1368 O O . ARG A 1 179 ? 5.876 -6.204 10.107 1.00 87.81 179 ARG A O 1
ATOM 1375 N N . HIS A 1 180 ? 3.634 -6.106 10.218 1.00 86.94 180 HIS A N 1
ATOM 1376 C CA . HIS A 1 180 ? 3.441 -5.751 8.812 1.00 86.94 180 HIS A CA 1
ATOM 1377 C C . HIS A 1 180 ? 4.156 -4.453 8.424 1.00 86.94 180 HIS A C 1
ATOM 1379 O O . HIS A 1 180 ? 4.677 -4.355 7.317 1.00 86.94 180 HIS A O 1
ATOM 1385 N N . LEU A 1 181 ? 4.226 -3.475 9.334 1.00 86.25 181 LEU A N 1
ATOM 1386 C CA . LEU A 1 181 ? 5.003 -2.257 9.119 1.00 86.25 181 LEU A CA 1
ATOM 1387 C C . LEU A 1 181 ? 6.511 -2.545 9.027 1.00 86.25 181 LEU A C 1
ATOM 1389 O O . LEU A 1 181 ? 7.184 -1.958 8.193 1.00 86.25 181 LEU A O 1
ATOM 1393 N N . CYS A 1 182 ? 7.058 -3.456 9.831 1.00 87.44 182 CYS A N 1
ATOM 1394 C CA . CYS A 1 182 ? 8.452 -3.878 9.671 1.00 87.44 182 CYS A CA 1
ATOM 1395 C C . CYS A 1 182 ? 8.669 -4.669 8.371 1.00 87.44 182 CYS A C 1
ATOM 1397 O O . CYS A 1 182 ? 9.679 -4.478 7.695 1.00 87.44 182 CYS A O 1
ATOM 1399 N N . ASP A 1 183 ? 7.722 -5.532 8.005 1.00 86.06 183 ASP A N 1
ATOM 1400 C CA . ASP A 1 183 ? 7.814 -6.352 6.797 1.00 86.06 183 ASP A CA 1
ATOM 1401 C C . ASP A 1 183 ? 7.814 -5.474 5.535 1.00 86.06 183 ASP A C 1
ATOM 1403 O O . ASP A 1 183 ? 8.630 -5.684 4.637 1.00 86.06 183 ASP A O 1
ATOM 1407 N N . ILE A 1 184 ? 6.958 -4.443 5.470 1.00 88.50 184 ILE A N 1
ATOM 1408 C CA . ILE A 1 184 ? 6.875 -3.574 4.286 1.00 88.50 184 ILE A CA 1
ATOM 1409 C C . ILE A 1 184 ? 8.144 -2.739 4.075 1.00 88.50 184 ILE A C 1
ATOM 1411 O O . ILE A 1 184 ? 8.517 -2.482 2.934 1.00 88.50 184 ILE A O 1
ATOM 1415 N N . GLU A 1 185 ? 8.855 -2.370 5.144 1.00 86.19 185 GLU A N 1
ATOM 1416 C CA . GLU A 1 185 ? 10.162 -1.699 5.054 1.00 86.19 185 GLU A CA 1
ATOM 1417 C C . GLU A 1 185 ? 11.213 -2.599 4.383 1.00 86.19 185 GLU A C 1
ATOM 1419 O O . GLU A 1 185 ? 12.011 -2.149 3.551 1.00 86.19 185 GLU A O 1
ATOM 1424 N N . ALA A 1 186 ? 11.184 -3.899 4.697 1.00 84.81 186 ALA A N 1
ATOM 1425 C CA . ALA A 1 186 ? 12.051 -4.880 4.056 1.00 84.81 186 ALA A CA 1
ATOM 1426 C C . ALA A 1 186 ? 11.663 -5.098 2.585 1.00 84.81 186 ALA A C 1
ATOM 1428 O O . ALA A 1 186 ? 12.533 -5.080 1.712 1.00 84.81 186 ALA A O 1
ATOM 1429 N N . ILE A 1 187 ? 10.365 -5.246 2.303 1.00 82.62 187 ILE A N 1
ATOM 1430 C CA . ILE A 1 187 ? 9.824 -5.429 0.948 1.00 82.62 187 ILE A CA 1
ATOM 1431 C C . ILE A 1 187 ? 10.149 -4.230 0.045 1.00 82.62 187 ILE A C 1
ATOM 1433 O O . ILE A 1 187 ? 10.473 -4.389 -1.134 1.00 82.62 187 ILE A O 1
ATOM 1437 N N . ASP A 1 188 ? 10.101 -3.017 0.587 1.00 81.50 188 ASP A N 1
ATOM 1438 C CA . ASP A 1 188 ? 10.419 -1.819 -0.181 1.00 81.50 188 ASP A CA 1
ATOM 1439 C C . ASP A 1 188 ? 11.897 -1.767 -0.601 1.00 81.50 188 ASP A C 1
ATOM 1441 O O . ASP A 1 188 ? 12.225 -1.331 -1.708 1.00 81.50 188 ASP A O 1
ATOM 1445 N N . THR A 1 189 ? 12.784 -2.299 0.240 1.00 77.38 189 THR A N 1
ATOM 1446 C CA . THR A 1 189 ? 14.231 -2.321 -0.010 1.00 77.38 189 THR A CA 1
ATOM 1447 C C . THR A 1 189 ? 14.655 -3.493 -0.908 1.00 77.38 189 THR A C 1
ATOM 1449 O O . THR A 1 189 ? 15.550 -3.349 -1.747 1.00 77.38 189 THR A O 1
ATOM 1452 N N . TYR A 1 190 ? 14.027 -4.659 -0.747 1.00 69.44 190 TYR A N 1
ATOM 1453 C CA . TYR A 1 190 ? 14.341 -5.889 -1.480 1.00 69.44 190 TYR A CA 1
ATOM 1454 C C . TYR A 1 190 ? 13.722 -5.904 -2.909 1.00 69.44 190 TYR A C 1
ATOM 1456 O O . TYR A 1 190 ? 12.870 -5.083 -3.243 1.00 69.44 190 TYR A O 1
ATOM 1464 N N . GLU A 1 191 ? 14.205 -6.777 -3.813 1.00 63.84 191 GLU A N 1
ATOM 1465 C CA . GLU A 1 191 ? 13.818 -6.871 -5.254 1.00 63.84 191 GLU A CA 1
ATOM 1466 C C . GLU A 1 191 ? 13.995 -5.591 -6.108 1.00 63.84 191 GLU A C 1
ATOM 1468 O O . GLU A 1 191 ? 13.470 -5.462 -7.225 1.00 63.84 191 GLU A O 1
ATOM 1473 N N . GLY A 1 192 ? 14.807 -4.656 -5.616 1.00 66.50 192 GLY A N 1
ATOM 1474 C CA . GLY A 1 192 ? 15.065 -3.356 -6.226 1.00 66.50 192 GLY A CA 1
ATOM 1475 C C . GLY A 1 192 ? 14.343 -2.256 -5.460 1.00 66.50 192 GLY A C 1
ATOM 1476 O O . GLY A 1 192 ? 13.109 -2.247 -5.393 1.00 66.50 192 GLY A O 1
ATOM 1477 N N . THR A 1 193 ? 15.139 -1.334 -4.918 1.00 80.94 193 THR A N 1
ATOM 1478 C CA . THR A 1 193 ? 14.666 -0.177 -4.154 1.00 80.94 193 THR A CA 1
ATOM 1479 C C . THR A 1 193 ? 13.709 0.672 -4.978 1.00 80.94 193 THR A C 1
ATOM 1481 O O . THR A 1 193 ? 13.787 0.671 -6.210 1.00 80.94 193 THR A O 1
ATOM 1484 N N . ASP A 1 194 ? 12.850 1.431 -4.300 1.00 84.19 194 ASP A N 1
ATOM 1485 C CA . ASP A 1 194 ? 11.992 2.454 -4.909 1.00 84.19 194 ASP A CA 1
ATOM 1486 C C . ASP A 1 194 ? 12.735 3.265 -5.991 1.00 84.19 194 ASP A C 1
ATOM 1488 O O . ASP A 1 194 ? 12.326 3.302 -7.150 1.00 84.19 194 ASP A O 1
ATOM 1492 N N . THR A 1 195 ? 13.934 3.760 -5.669 1.00 86.75 195 THR A N 1
ATOM 1493 C CA . THR A 1 195 ? 14.775 4.522 -6.603 1.00 86.75 195 THR A CA 1
ATOM 1494 C C . THR A 1 195 ? 15.178 3.726 -7.846 1.00 86.75 195 THR A C 1
ATOM 1496 O O . THR A 1 195 ? 15.155 4.255 -8.956 1.00 86.75 195 THR A O 1
ATOM 1499 N N . VAL A 1 196 ? 15.542 2.448 -7.704 1.00 89.38 196 VAL A N 1
ATOM 1500 C CA . VAL A 1 196 ? 15.900 1.607 -8.858 1.00 89.38 196 VAL A CA 1
ATOM 1501 C C . VAL A 1 196 ? 14.679 1.362 -9.744 1.00 89.38 196 VAL A C 1
ATOM 1503 O O . VAL A 1 196 ? 14.805 1.428 -10.967 1.00 89.38 196 VAL A O 1
ATOM 1506 N N . GLN A 1 197 ? 13.501 1.124 -9.160 1.00 89.12 197 GLN A N 1
ATOM 1507 C CA . GLN A 1 197 ? 12.263 0.967 -9.931 1.00 89.12 197 GLN A CA 1
ATOM 1508 C C . GLN A 1 197 ? 11.900 2.261 -10.664 1.00 89.12 197 GLN A C 1
ATOM 1510 O O . GLN A 1 197 ? 11.615 2.225 -11.863 1.00 89.12 197 GLN A O 1
ATOM 1515 N N . ALA A 1 198 ? 12.003 3.403 -9.982 1.00 91.62 198 ALA A N 1
ATOM 1516 C CA . ALA A 1 198 ? 11.761 4.718 -10.560 1.00 91.62 198 ALA A CA 1
ATOM 1517 C C . ALA A 1 198 ? 12.667 4.982 -11.770 1.00 91.62 198 ALA A C 1
ATOM 1519 O O . ALA A 1 198 ? 12.201 5.485 -12.788 1.00 91.62 198 ALA A O 1
ATOM 1520 N N . LEU A 1 199 ? 13.941 4.579 -11.716 1.00 92.25 199 LEU A N 1
ATOM 1521 C CA . LEU A 1 199 ? 14.867 4.706 -12.848 1.00 92.25 199 LEU A CA 1
ATOM 1522 C C . LEU A 1 199 ? 14.541 3.748 -14.006 1.00 92.25 199 LEU A C 1
ATOM 1524 O O . LEU A 1 199 ? 14.735 4.113 -15.167 1.00 92.25 199 LEU A O 1
ATOM 1528 N N . ILE A 1 200 ? 14.022 2.543 -13.728 1.00 90.44 200 ILE A N 1
ATOM 1529 C CA . ILE A 1 200 ? 13.541 1.619 -14.774 1.00 90.44 200 ILE A CA 1
ATOM 1530 C C . ILE A 1 200 ? 12.370 2.252 -15.529 1.00 90.44 200 ILE A C 1
ATOM 1532 O O . ILE A 1 200 ? 12.379 2.262 -16.761 1.00 90.44 200 ILE A O 1
ATOM 1536 N N . VAL A 1 201 ? 11.395 2.795 -14.797 1.00 92.69 201 VAL A N 1
ATOM 1537 C CA . VAL A 1 201 ? 10.230 3.484 -15.368 1.00 92.69 201 VAL A CA 1
ATOM 1538 C C . VAL A 1 201 ? 10.659 4.766 -16.083 1.00 92.69 201 VAL A C 1
ATOM 1540 O O . VAL A 1 201 ? 10.256 5.004 -17.216 1.00 92.69 201 VAL A O 1
ATOM 1543 N N . GLY A 1 202 ? 11.532 5.564 -15.467 1.00 93.00 202 GLY A N 1
ATOM 1544 C CA . GLY A 1 202 ? 12.061 6.807 -16.028 1.00 93.00 202 GLY A CA 1
ATOM 1545 C C . GLY A 1 202 ? 12.756 6.594 -17.371 1.00 93.00 202 GLY A C 1
ATOM 1546 O O . GLY A 1 202 ? 12.529 7.344 -18.321 1.00 93.00 202 GLY A O 1
ATOM 1547 N N . ARG A 1 203 ? 13.552 5.526 -17.490 1.00 92.88 203 ARG A N 1
ATOM 1548 C CA . ARG A 1 203 ? 14.178 5.145 -18.760 1.00 92.88 203 ARG A CA 1
ATOM 1549 C C . ARG A 1 203 ? 13.147 4.760 -19.819 1.00 92.88 203 ARG A C 1
ATOM 1551 O O . ARG A 1 203 ? 13.343 5.099 -20.979 1.00 92.88 203 ARG A O 1
ATOM 1558 N N . ASP A 1 204 ? 12.081 4.062 -19.437 1.00 93.31 204 ASP A N 1
ATOM 1559 C CA . ASP A 1 204 ? 11.021 3.643 -20.363 1.00 93.31 204 ASP A CA 1
ATOM 1560 C C . ASP A 1 204 ? 10.235 4.841 -20.917 1.00 93.31 204 ASP A C 1
ATOM 1562 O O . ASP A 1 204 ? 10.027 4.940 -22.122 1.00 93.31 204 ASP A O 1
ATOM 1566 N N . ILE A 1 205 ? 9.875 5.803 -20.059 1.00 94.62 205 ILE A N 1
ATOM 1567 C CA . ILE A 1 205 ? 9.081 6.974 -20.470 1.00 94.62 205 ILE A CA 1
ATOM 1568 C C . ILE A 1 205 ? 9.905 8.042 -21.202 1.00 94.62 205 ILE A C 1
ATOM 1570 O O . ILE A 1 205 ? 9.361 8.763 -22.035 1.00 94.62 205 ILE A O 1
ATOM 1574 N N . THR A 1 206 ? 11.197 8.185 -20.884 1.00 93.88 206 THR A N 1
ATOM 1575 C CA . THR A 1 206 ? 12.043 9.252 -21.457 1.00 93.88 206 THR A CA 1
ATOM 1576 C C . THR A 1 206 ? 12.986 8.770 -22.555 1.00 93.88 206 THR A C 1
ATOM 1578 O O . THR A 1 206 ? 13.488 9.587 -23.322 1.00 93.88 206 THR A O 1
ATOM 1581 N N . GLY A 1 207 ? 13.282 7.469 -22.616 1.00 90.69 207 GLY A N 1
ATOM 1582 C CA . GLY A 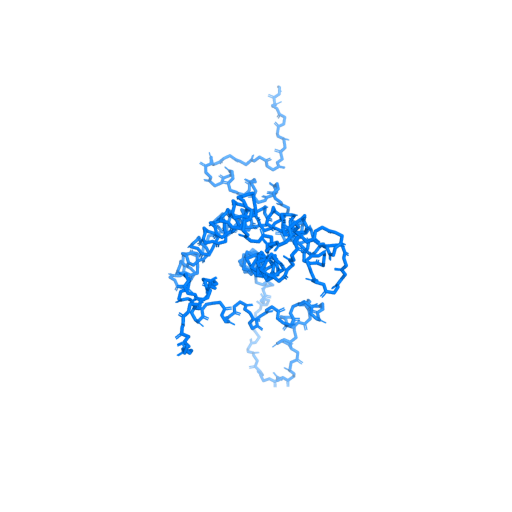1 207 ? 14.337 6.906 -23.461 1.00 90.69 207 GLY A CA 1
ATOM 1583 C C . GLY A 1 207 ? 15.764 7.143 -22.943 1.00 90.69 207 GLY A C 1
ATOM 1584 O O . GLY A 1 207 ? 16.708 6.581 -23.499 1.00 90.69 207 GLY A O 1
ATOM 1585 N N . TYR A 1 208 ? 15.949 7.921 -21.870 1.00 89.81 208 TYR A N 1
ATOM 1586 C CA . TYR A 1 208 ? 17.263 8.244 -21.311 1.00 89.81 208 TYR A CA 1
ATOM 1587 C C . TYR A 1 208 ? 17.565 7.407 -20.068 1.00 89.81 208 TYR A C 1
ATOM 1589 O O . TYR A 1 208 ? 16.791 7.337 -19.115 1.00 89.81 208 TYR A O 1
ATOM 1597 N N . SER A 1 209 ? 18.733 6.766 -20.059 1.00 89.62 209 SER A N 1
ATOM 1598 C CA . SER A 1 209 ? 19.219 6.020 -18.899 1.00 89.62 209 SER A CA 1
ATOM 1599 C C . SER A 1 209 ? 19.870 6.966 -17.890 1.00 89.62 209 SER A C 1
ATOM 1601 O O . SER A 1 209 ? 20.845 7.632 -18.225 1.00 89.62 209 SER A O 1
ATOM 1603 N N . ALA A 1 210 ? 19.381 6.969 -16.649 1.00 90.56 210 ALA A N 1
ATOM 1604 C CA . ALA A 1 210 ? 19.921 7.774 -15.546 1.00 90.56 210 ALA A CA 1
ATOM 1605 C C . ALA A 1 210 ? 20.562 6.925 -14.423 1.00 90.56 210 ALA A C 1
ATOM 1607 O O . ALA A 1 210 ? 20.715 7.387 -13.298 1.00 90.56 210 ALA A O 1
ATOM 1608 N N . PHE A 1 211 ? 20.941 5.672 -14.713 1.00 86.56 211 PHE A N 1
ATOM 1609 C CA . PHE A 1 211 ? 21.570 4.776 -13.726 1.00 86.56 211 PHE A CA 1
ATOM 1610 C C . PHE A 1 211 ? 23.020 5.135 -13.396 1.00 86.56 211 PHE A C 1
ATOM 1612 O O . PHE A 1 211 ? 23.482 4.872 -12.289 1.00 86.56 211 PHE A O 1
ATOM 1619 N N . VAL A 1 212 ? 23.750 5.687 -14.366 1.00 85.56 212 VAL A N 1
ATOM 1620 C CA . VAL A 1 212 ? 25.157 6.059 -14.213 1.00 85.56 212 VAL A CA 1
ATOM 1621 C C . VAL A 1 212 ? 25.281 7.534 -14.576 1.00 85.56 212 VAL A C 1
ATOM 1623 O O . VAL A 1 212 ? 24.879 7.904 -15.681 1.00 85.56 212 VAL A O 1
ATOM 1626 N N . PRO A 1 213 ? 25.818 8.383 -13.686 1.00 74.06 213 PRO A N 1
ATOM 1627 C CA . PRO A 1 213 ? 26.107 9.762 -14.034 1.00 74.06 213 PRO A CA 1
ATOM 1628 C C . PRO A 1 213 ? 27.206 9.782 -15.101 1.00 74.06 213 PRO A C 1
ATOM 1630 O O . PRO A 1 213 ? 28.325 9.328 -14.864 1.00 74.06 213 PRO A O 1
ATOM 1633 N N . VAL A 1 214 ? 26.884 10.287 -16.291 1.00 72.19 214 VAL A N 1
ATOM 1634 C CA . VAL A 1 214 ? 27.872 10.518 -17.349 1.00 72.19 214 VAL A CA 1
ATOM 1635 C C . VAL A 1 214 ? 28.340 11.962 -17.222 1.00 72.19 214 VAL A C 1
ATOM 1637 O O . VAL A 1 214 ? 27.549 12.888 -17.394 1.00 72.19 214 VAL A O 1
ATOM 1640 N N . ALA A 1 215 ? 29.614 12.160 -16.881 1.00 68.50 215 ALA A N 1
ATOM 1641 C CA . ALA A 1 215 ? 30.214 13.487 -16.920 1.00 68.50 215 ALA A CA 1
ATOM 1642 C C . ALA A 1 215 ? 30.286 13.968 -18.382 1.00 68.50 215 ALA A C 1
ATOM 1644 O O . ALA A 1 215 ? 30.616 13.161 -19.257 1.00 68.50 215 ALA A O 1
ATOM 1645 N N . PRO A 1 216 ? 29.988 15.247 -18.677 1.00 68.62 216 PRO A N 1
ATOM 1646 C CA . PRO A 1 216 ? 30.173 15.778 -20.020 1.00 68.62 216 PRO A CA 1
ATOM 1647 C C . PRO A 1 216 ? 31.646 15.639 -20.419 1.00 68.62 216 PRO A C 1
ATOM 1649 O O . PRO A 1 216 ? 32.543 16.015 -19.663 1.00 68.62 216 PRO A O 1
ATOM 1652 N N . SER A 1 217 ? 31.897 15.068 -21.598 1.00 69.38 217 SER A N 1
ATOM 1653 C CA . SER A 1 217 ? 33.230 15.059 -22.195 1.00 69.38 217 SER A CA 1
ATOM 1654 C C . SER A 1 217 ? 33.600 16.500 -22.548 1.00 69.38 217 SER A C 1
ATOM 1656 O O . SER A 1 217 ? 32.996 17.073 -23.458 1.00 69.38 217 SER A O 1
ATOM 1658 N N . HIS A 1 218 ? 34.522 17.081 -21.782 1.00 60.19 218 HIS A N 1
ATOM 1659 C CA . HIS A 1 218 ? 35.174 18.348 -22.105 1.00 60.19 218 HIS A CA 1
ATOM 1660 C C . HIS A 1 218 ? 36.147 18.187 -23.272 1.00 60.19 218 HIS A C 1
ATOM 1662 O O . HIS A 1 218 ? 36.796 17.118 -23.348 1.00 60.19 218 HIS A O 1
#

Secondary structure (DSSP, 8-state):
----------HHHH---TTHHHHHHHHHHHHHHS--TTSTTGGG-S---------S------HHHHHHHHHHHHHHHHHHHHHHHHHHHHHHHHH-EETTEEGGGSHHHHHHHHHHHHHHHHHHHHHHHHHHHHHTT---HHHHHHHHHHHHHHHHHHHHHHHHHTGGGGGSGGGSHHHHHHHHHHHHHTTS-HHHHHHHHHHHHHS---SS------

Foldseek 3Di:
DDDDDPPDDDLCNVDVPVPPVVVLVVVQPCVVVDVPPPPVVCVPVDPDPDDDDDDDDDDPPDPLVVLLVVLLNLLSVLLVLLSLLLVLLVVQQQPDDDPRGGNCPDPVSVVLSVVSSVLSVVLCVLSVVVVVCVVVVVRDSLSSLVSSLSSLVSSLVSLVSSLVSNPPCSCDCVSVSVVSNVVSVVSCPPSAHSVRSVQVNVCVVPVDRPPDDDDDDD

Sequence (218 aa):
MSNGNDAAPTLARTLRLRAVVLFGLAYMTPMIVLGTFGVVATATGGTVERTLPRTPRARIGDPLRVLLASRFCVAWESIGAAVAGYETALAHAKQRKQFGMPLAAFQLIQYRLSRMLADITDMVCMQYRLSQLLDEGEYSMPRVALAKMHHTERARAILSDARDMLGGNGILLDYHVARHLCDIEAIDTYEGTDTVQALIVGRDITGYSAFVPVAPSH

Radius of gyration: 21.64 Å; chains: 1; bounding box: 74×58×51 Å

pLDDT: mean 74.29, std 24.38, range [26.38, 98.12]